Protein AF-A0A7X8H012-F1 (afdb_monomer_lite)

InterPro domains:
  IPR025275 Putative glycosyl hydrolase domain DUF4015 [PF13200] (99-204)

Sequence (204 aa):
MNTKRLLSITATILLASGCNQAQNQTSTPTYTELPTVESKLDAQTINDFSSRRKQNQANRYEGLVINKSNILTRPDDLPSSLFYDSGINISYPKEGVKGIYLPIDCVVNTEYFQESIDKLNSTALNSAVLDFKDDSGQILPIIESDNPMVNENVVGLADYKEVLKTFEQNNIYPIARIVTFKDNFLASSHPELSFQTEDGEIWT

Structure (mmCIF, N/CA/C/O backbone):
data_AF-A0A7X8H012-F1
#
_entry.id   AF-A0A7X8H012-F1
#
loop_
_atom_site.group_PDB
_atom_site.id
_atom_site.type_symbol
_atom_site.label_atom_id
_atom_site.label_alt_id
_atom_site.label_comp_id
_atom_site.label_asym_id
_atom_site.label_entity_id
_atom_site.label_seq_id
_atom_site.pdbx_PDB_ins_code
_atom_site.Cartn_x
_atom_site.Cartn_y
_atom_site.Cartn_z
_atom_site.occupancy
_atom_site.B_iso_or_equiv
_atom_site.auth_seq_id
_atom_site.auth_comp_id
_atom_site.auth_asym_id
_atom_site.auth_atom_id
_atom_site.pdbx_PDB_model_num
ATOM 1 N N . MET A 1 1 ? 57.542 33.931 31.253 1.00 37.28 1 MET A N 1
ATOM 2 C CA . MET A 1 1 ? 56.360 33.386 30.552 1.00 37.28 1 MET A CA 1
ATOM 3 C C . MET A 1 1 ? 55.182 33.339 31.512 1.00 37.28 1 MET A C 1
ATOM 5 O O . MET A 1 1 ? 55.279 32.700 32.547 1.00 37.28 1 MET A O 1
ATOM 9 N N . ASN A 1 2 ? 54.136 34.076 31.142 1.00 41.19 2 ASN A N 1
ATOM 10 C CA . ASN A 1 2 ? 52.734 34.030 31.565 1.00 41.19 2 ASN A CA 1
ATOM 11 C C . ASN A 1 2 ? 52.361 34.122 33.055 1.00 41.19 2 ASN A C 1
ATOM 13 O O . ASN A 1 2 ? 52.323 33.161 33.817 1.00 41.19 2 ASN A O 1
ATOM 17 N N . THR A 1 3 ? 51.969 35.352 33.377 1.00 40.03 3 THR A N 1
ATOM 18 C CA . THR A 1 3 ? 51.128 35.830 34.470 1.00 40.03 3 THR A CA 1
ATOM 19 C C . THR A 1 3 ? 49.862 34.989 34.678 1.00 40.03 3 THR A C 1
ATOM 21 O O . THR A 1 3 ? 49.064 34.778 33.768 1.00 40.03 3 THR A O 1
ATOM 24 N N . LYS A 1 4 ? 49.645 34.559 35.926 1.00 42.56 4 LYS A N 1
ATOM 25 C CA . LYS A 1 4 ? 48.380 33.996 36.411 1.00 42.56 4 LYS A CA 1
ATOM 26 C C . LYS A 1 4 ? 47.383 35.138 36.628 1.00 42.56 4 LYS A C 1
ATOM 28 O O . LYS A 1 4 ? 47.621 35.998 37.473 1.00 42.56 4 LYS A O 1
ATOM 33 N N . ARG A 1 5 ? 46.277 35.154 35.880 1.00 42.78 5 ARG A N 1
ATOM 34 C CA . ARG A 1 5 ? 45.120 36.013 36.170 1.00 42.78 5 ARG A CA 1
ATOM 35 C C . ARG A 1 5 ? 44.068 35.211 36.929 1.00 42.78 5 ARG A C 1
ATOM 37 O O . ARG A 1 5 ? 43.459 34.293 36.395 1.00 42.78 5 ARG A O 1
ATOM 44 N N . LEU A 1 6 ? 43.915 35.595 38.189 1.00 38.97 6 LEU A N 1
ATOM 45 C CA . LEU A 1 6 ? 42.796 35.322 39.077 1.00 38.97 6 LEU A CA 1
ATOM 46 C C . LEU A 1 6 ? 41.575 36.075 38.519 1.00 38.97 6 LEU A C 1
ATOM 48 O O . LEU A 1 6 ? 41.664 37.291 38.345 1.00 38.97 6 LEU A O 1
ATOM 52 N N . LEU A 1 7 ? 40.466 35.396 38.215 1.00 35.44 7 LEU A N 1
ATOM 53 C CA . LEU A 1 7 ? 39.213 36.074 37.875 1.00 35.44 7 LEU A CA 1
ATOM 54 C C . LEU A 1 7 ? 38.114 35.638 38.842 1.00 35.44 7 LEU A C 1
ATOM 56 O O . LEU A 1 7 ? 37.743 34.471 38.924 1.00 35.44 7 LEU A O 1
ATOM 60 N N . SER A 1 8 ? 37.690 36.630 39.618 1.00 35.28 8 SER A N 1
ATOM 61 C CA . SER A 1 8 ? 36.693 36.587 40.675 1.00 35.28 8 SER A CA 1
ATOM 62 C C . SER A 1 8 ? 35.285 36.454 40.107 1.00 35.28 8 SER A C 1
ATOM 64 O O . SER A 1 8 ? 34.928 37.104 39.128 1.00 35.28 8 SER A O 1
ATOM 66 N N . ILE A 1 9 ? 34.485 35.654 40.804 1.00 41.19 9 ILE A N 1
ATOM 67 C CA . ILE A 1 9 ? 33.034 35.528 40.691 1.00 41.19 9 ILE A CA 1
ATOM 68 C C . ILE A 1 9 ? 32.385 36.902 40.898 1.00 41.19 9 ILE A C 1
ATOM 70 O O . ILE A 1 9 ? 32.698 37.601 41.862 1.00 41.19 9 ILE A O 1
ATOM 74 N N . THR A 1 10 ? 31.450 37.279 40.030 1.00 40.16 10 THR A N 1
ATOM 75 C CA . THR A 1 10 ? 30.405 38.255 40.365 1.00 40.16 10 THR A CA 1
ATOM 76 C C . THR A 1 10 ? 29.118 37.848 39.665 1.00 40.16 10 THR A C 1
ATOM 78 O O . THR A 1 10 ? 28.989 37.923 38.447 1.00 40.16 10 THR A O 1
ATOM 81 N N . ALA A 1 11 ? 28.177 37.355 40.467 1.00 39.00 11 ALA A N 1
ATOM 82 C CA . ALA A 1 11 ? 26.797 37.158 40.076 1.00 39.00 11 ALA A CA 1
ATOM 83 C C . ALA A 1 11 ? 26.142 38.533 39.906 1.00 39.00 11 ALA A C 1
ATOM 85 O O . ALA A 1 11 ? 26.153 39.348 40.828 1.00 39.00 11 ALA A O 1
ATOM 86 N N . THR A 1 12 ? 25.563 38.794 38.739 1.00 39.59 12 THR A N 1
ATOM 87 C CA . THR A 1 12 ? 24.680 39.942 38.530 1.00 39.59 12 THR A CA 1
ATOM 88 C C . THR A 1 12 ? 23.323 39.414 38.101 1.00 39.59 12 THR A C 1
ATOM 90 O O . THR A 1 12 ? 23.117 38.996 36.966 1.00 39.59 12 THR A O 1
ATOM 93 N N . ILE A 1 13 ? 22.416 39.394 39.072 1.00 37.38 13 ILE A N 1
ATOM 94 C CA . ILE A 1 13 ? 20.981 39.224 38.883 1.00 37.38 13 ILE A CA 1
ATOM 95 C C . ILE A 1 13 ? 20.468 40.530 38.270 1.00 37.38 13 ILE A C 1
ATOM 97 O O . ILE A 1 13 ? 20.532 41.573 38.918 1.00 37.38 13 ILE A O 1
ATOM 101 N N . LEU A 1 14 ? 19.963 40.477 37.037 1.00 36.94 14 LEU A N 1
ATOM 102 C CA . LEU A 1 14 ? 19.142 41.540 36.460 1.00 36.94 14 LEU A CA 1
ATOM 103 C C . LEU A 1 14 ? 17.724 40.986 36.284 1.00 36.94 14 LEU A C 1
ATOM 105 O O . LEU A 1 14 ? 17.482 40.121 35.444 1.00 36.94 14 LEU A O 1
ATOM 109 N N . LEU A 1 15 ? 16.802 41.448 37.126 1.00 38.34 15 LEU A N 1
ATOM 110 C CA . LEU A 1 15 ? 15.382 41.129 37.030 1.00 38.34 15 LEU A CA 1
ATOM 111 C C . LEU A 1 15 ? 14.680 42.095 36.069 1.00 38.34 15 LEU A C 1
ATOM 113 O O . LEU A 1 15 ? 14.819 43.306 36.192 1.00 38.34 15 LEU A O 1
ATOM 117 N N . ALA A 1 16 ? 13.887 41.488 35.183 1.00 39.91 16 ALA A N 1
ATOM 118 C CA . ALA A 1 16 ? 12.618 41.941 34.617 1.00 39.91 16 ALA A CA 1
ATOM 119 C C . ALA A 1 16 ? 12.517 43.362 34.029 1.00 39.91 16 ALA A C 1
ATOM 121 O O . ALA A 1 16 ? 12.427 44.347 34.753 1.00 39.91 16 ALA A O 1
ATOM 122 N N . SER A 1 17 ? 12.318 43.430 32.707 1.00 46.06 17 SER A N 1
ATOM 123 C CA . SER A 1 17 ? 11.172 44.116 32.075 1.00 46.06 17 SER A CA 1
ATOM 124 C C . SER A 1 17 ? 11.242 43.937 30.561 1.00 46.06 17 SER A C 1
ATOM 126 O O . SER A 1 17 ? 12.146 44.449 29.911 1.00 46.06 17 SER A O 1
ATOM 128 N N . GLY A 1 18 ? 10.293 43.192 29.996 1.00 33.44 18 GLY A N 1
ATOM 129 C CA . GLY A 1 18 ? 10.236 42.976 28.552 1.00 33.44 18 GLY A CA 1
ATOM 130 C C . GLY A 1 18 ? 9.113 42.052 28.103 1.00 33.44 18 GLY A C 1
ATOM 131 O O . GLY A 1 18 ? 9.333 41.219 27.232 1.00 33.44 18 GLY A O 1
ATOM 132 N N . CYS A 1 19 ? 7.916 42.175 28.685 1.00 36.28 19 CYS A N 1
ATOM 133 C CA . CYS A 1 19 ? 6.706 41.670 28.038 1.00 36.28 19 CYS A CA 1
ATOM 134 C C . CYS A 1 19 ? 6.425 42.544 26.810 1.00 36.28 19 CYS A C 1
ATOM 136 O O . CYS A 1 19 ? 5.652 43.494 26.892 1.00 36.28 19 CYS A O 1
ATOM 138 N N . ASN A 1 20 ? 7.056 42.243 25.676 1.00 42.66 20 ASN A N 1
ATOM 139 C CA . ASN A 1 20 ? 6.530 42.703 24.400 1.00 42.66 20 ASN A CA 1
ATOM 140 C C . ASN A 1 20 ? 5.397 41.756 24.020 1.00 42.66 20 ASN A C 1
ATOM 142 O O . ASN A 1 20 ? 5.620 40.590 23.699 1.00 42.66 20 ASN A O 1
ATOM 146 N N . GLN A 1 21 ? 4.173 42.277 24.101 1.00 42.16 21 GLN A N 1
ATOM 147 C CA . GLN A 1 21 ? 3.017 41.724 23.415 1.00 42.16 21 GLN A CA 1
ATOM 148 C C . GLN A 1 21 ? 3.411 41.511 21.951 1.00 42.16 21 GLN A C 1
ATOM 150 O O . GLN A 1 21 ? 3.505 42.467 21.181 1.00 42.16 21 GLN A O 1
ATOM 155 N N . ALA A 1 22 ? 3.652 40.258 21.567 1.00 40.94 22 ALA A N 1
ATOM 156 C CA . ALA A 1 22 ? 3.540 39.862 20.179 1.00 40.94 22 ALA A CA 1
ATOM 157 C C . ALA A 1 22 ? 2.083 40.132 19.803 1.00 40.94 22 ALA A C 1
ATOM 159 O O . ALA A 1 22 ? 1.175 39.395 20.192 1.00 40.94 22 ALA A O 1
ATOM 160 N N . GLN A 1 23 ? 1.841 41.268 19.152 1.00 41.16 23 GLN A N 1
ATOM 161 C CA . GLN A 1 23 ? 0.558 41.525 18.536 1.00 41.16 23 GLN A CA 1
ATOM 162 C C . GLN A 1 23 ? 0.335 40.392 17.540 1.00 41.16 23 GLN A C 1
ATOM 164 O O . GLN A 1 23 ? 1.052 40.285 16.547 1.00 41.16 23 GLN A O 1
ATOM 169 N N . ASN A 1 24 ? -0.636 39.531 17.842 1.00 42.09 24 ASN A N 1
ATOM 170 C CA . ASN A 1 24 ? -1.220 38.621 16.875 1.00 42.09 24 ASN A CA 1
ATOM 171 C C . ASN A 1 24 ? -1.826 39.488 15.769 1.00 42.09 24 ASN A C 1
ATOM 173 O O . ASN A 1 24 ? -2.994 39.865 15.834 1.00 42.09 24 ASN A O 1
ATOM 177 N N . GLN A 1 25 ? -1.017 39.846 14.773 1.00 45.22 25 GLN A N 1
ATOM 178 C CA . GLN A 1 25 ? -1.525 40.284 13.489 1.00 45.22 25 GLN A CA 1
ATOM 179 C C . GLN A 1 25 ? -2.230 39.071 12.898 1.00 45.22 25 GLN A C 1
ATOM 181 O O . GLN A 1 25 ? -1.611 38.185 12.316 1.00 45.22 25 GLN A O 1
ATOM 186 N N . THR A 1 26 ? -3.539 39.001 13.115 1.00 43.56 26 THR A N 1
ATOM 187 C CA . THR A 1 26 ? -4.415 38.123 12.355 1.00 43.56 26 THR A CA 1
ATOM 188 C C . THR A 1 26 ? -4.453 38.705 10.947 1.00 43.56 26 THR A C 1
ATOM 190 O O . THR A 1 26 ? -5.317 39.510 10.613 1.00 43.56 26 THR A O 1
ATOM 193 N N . SER A 1 27 ? -3.446 38.393 10.132 1.00 52.59 27 SER A N 1
ATOM 194 C CA . SER A 1 27 ? -3.514 38.646 8.703 1.00 52.59 27 SER A CA 1
ATOM 195 C C . SER A 1 27 ? -4.591 37.719 8.156 1.00 52.59 27 SER A C 1
ATOM 197 O O . SER A 1 27 ? -4.367 36.534 7.921 1.00 52.59 27 SER A O 1
ATOM 199 N N . THR A 1 28 ? -5.808 38.240 8.000 1.00 50.66 28 THR A N 1
ATOM 200 C CA . THR A 1 28 ? -6.795 37.607 7.128 1.00 50.66 28 THR A CA 1
ATOM 201 C C . THR A 1 28 ? -6.127 37.437 5.767 1.00 50.66 28 THR A C 1
ATOM 203 O O . THR A 1 28 ? -5.694 38.444 5.201 1.00 50.66 28 THR A O 1
ATOM 206 N N . PRO A 1 29 ? -5.974 36.205 5.255 1.00 55.47 29 PRO A N 1
ATOM 207 C CA . PRO A 1 29 ? -5.392 35.997 3.941 1.00 55.47 29 PRO A CA 1
ATOM 208 C C . PRO A 1 29 ? -6.219 36.775 2.917 1.00 55.47 29 PRO A C 1
ATOM 210 O O . PRO A 1 29 ? -7.428 36.576 2.795 1.00 55.47 29 PRO A O 1
ATOM 213 N N . THR A 1 30 ? -5.574 37.706 2.218 1.00 59.19 30 THR A N 1
ATOM 214 C CA . THR A 1 30 ? -6.196 38.441 1.119 1.00 59.19 30 THR A CA 1
ATOM 215 C C . THR A 1 30 ? -6.322 37.483 -0.055 1.00 59.19 30 THR A C 1
ATOM 217 O O . THR A 1 30 ? -5.367 37.268 -0.799 1.00 59.19 30 THR A O 1
ATOM 220 N N . TYR A 1 31 ? -7.488 36.865 -0.197 1.00 67.19 31 TYR A N 1
ATOM 221 C CA . TYR A 1 31 ? -7.801 36.073 -1.377 1.00 67.19 31 TYR A CA 1
ATOM 222 C C . TYR A 1 31 ? -8.051 37.017 -2.550 1.00 67.19 31 TYR A C 1
ATOM 224 O O . TYR A 1 31 ? -8.824 37.968 -2.440 1.00 67.19 31 TYR A O 1
ATOM 232 N N . THR A 1 32 ? -7.391 36.767 -3.677 1.00 73.50 32 THR A N 1
ATOM 233 C CA . THR A 1 32 ? -7.739 37.425 -4.937 1.00 73.50 32 THR A CA 1
ATOM 234 C C . THR A 1 32 ? -9.163 37.021 -5.304 1.00 73.50 32 THR A C 1
ATOM 236 O O . THR A 1 32 ? -9.464 35.826 -5.351 1.00 73.50 32 THR A O 1
ATOM 239 N N . GLU A 1 33 ? -10.042 37.993 -5.555 1.00 78.69 33 GLU A N 1
ATOM 240 C CA . GLU A 1 33 ? -11.361 37.684 -6.102 1.00 78.69 33 GLU A CA 1
ATOM 241 C C . GLU A 1 33 ? -11.181 36.977 -7.447 1.00 78.69 33 GLU A C 1
ATOM 243 O O . GLU A 1 33 ? -10.450 37.447 -8.325 1.00 78.69 33 GLU A O 1
ATOM 248 N N . LEU A 1 34 ? -11.806 35.806 -7.583 1.00 76.50 34 LEU A N 1
ATOM 249 C CA . LEU A 1 34 ? -11.783 35.070 -8.839 1.00 76.50 34 LEU A CA 1
ATOM 250 C C . LEU A 1 34 ? -12.391 35.953 -9.936 1.00 76.50 34 LEU A C 1
ATOM 252 O O . LEU A 1 34 ? -13.412 36.604 -9.694 1.00 76.50 34 LEU A O 1
ATOM 256 N N . PRO A 1 35 ? -11.803 35.970 -11.144 1.00 78.25 35 PRO A N 1
ATOM 257 C CA . PRO A 1 35 ? -12.362 36.731 -12.247 1.00 78.25 35 PRO A CA 1
ATOM 258 C C . PRO A 1 35 ? -13.799 36.282 -12.501 1.00 78.25 35 PRO A C 1
ATOM 260 O O . PRO A 1 35 ? -14.107 35.086 -12.507 1.00 78.25 35 PRO A O 1
ATOM 263 N N . THR A 1 36 ? -14.685 37.249 -12.715 1.00 78.75 36 THR A N 1
ATOM 264 C CA . THR A 1 36 ? -16.084 36.973 -13.020 1.00 78.75 36 THR A CA 1
ATOM 265 C C . THR A 1 36 ? -16.152 36.285 -14.381 1.00 78.75 36 THR A C 1
ATOM 267 O O . THR A 1 36 ? -15.814 36.870 -15.409 1.00 78.75 36 THR A O 1
ATOM 270 N N . VAL A 1 37 ? -16.533 35.006 -14.393 1.00 78.06 37 VAL A N 1
ATOM 271 C CA . VAL A 1 37 ? -16.673 34.238 -15.634 1.00 78.06 37 VAL A CA 1
ATOM 272 C C . VAL A 1 37 ? -18.015 34.591 -16.263 1.00 78.06 37 VAL A C 1
ATOM 274 O O . VAL A 1 37 ? -19.059 34.098 -15.837 1.00 78.06 37 VAL A O 1
ATOM 277 N N . GLU A 1 38 ? -17.994 35.440 -17.286 1.00 80.62 38 GLU A N 1
ATOM 278 C CA . GLU A 1 38 ? -19.179 35.700 -18.101 1.00 80.62 38 GLU A CA 1
ATOM 279 C C . GLU A 1 38 ? -19.392 34.584 -19.133 1.00 80.62 38 GLU A C 1
ATOM 281 O O . GLU A 1 38 ? -18.458 34.082 -19.769 1.00 80.62 38 GLU A O 1
ATOM 286 N N . SER A 1 39 ? -20.652 34.181 -19.309 1.00 77.06 39 SER A N 1
ATOM 287 C CA . SER A 1 39 ? -21.035 33.219 -20.341 1.00 77.06 39 SER A CA 1
ATOM 288 C C . SER A 1 39 ? -20.785 33.808 -21.729 1.00 77.06 39 SER A C 1
ATOM 290 O O . SER A 1 39 ? -21.314 34.860 -22.069 1.00 77.06 39 SER A O 1
ATOM 292 N N . LYS A 1 40 ? -20.062 33.072 -22.580 1.00 84.25 40 LYS A N 1
ATOM 293 C CA . LYS A 1 40 ? -19.927 33.393 -24.014 1.00 84.25 40 LYS A CA 1
ATOM 294 C C . LYS A 1 40 ? -21.208 33.125 -24.821 1.00 84.25 40 LYS A C 1
ATOM 296 O O . LYS A 1 40 ? -21.241 33.408 -26.014 1.00 84.25 40 LYS A O 1
ATOM 301 N N . LEU A 1 41 ? -22.220 32.521 -24.199 1.00 83.62 41 LEU A N 1
ATOM 302 C CA . LEU A 1 41 ? -23.506 32.181 -24.807 1.00 83.62 41 LEU A CA 1
ATOM 303 C C . LEU A 1 41 ? -24.561 33.208 -24.400 1.00 83.62 41 LEU A C 1
ATOM 305 O O . LEU A 1 41 ? -24.644 33.572 -23.224 1.00 83.62 41 LEU A O 1
ATOM 309 N N . ASP A 1 42 ? -25.386 33.624 -25.358 1.00 90.06 42 ASP A N 1
ATOM 310 C CA . ASP A 1 42 ? -26.497 34.538 -25.119 1.00 90.06 42 ASP A CA 1
ATOM 311 C C . ASP A 1 42 ? -27.630 33.882 -24.299 1.00 90.06 42 ASP A C 1
ATOM 313 O O . ASP A 1 42 ? -27.768 32.655 -24.215 1.00 90.06 42 ASP A O 1
ATOM 317 N N . ALA A 1 43 ? -28.469 34.722 -23.688 1.00 88.19 43 ALA A N 1
ATOM 318 C CA . ALA A 1 43 ? -29.557 34.278 -22.819 1.00 88.19 43 ALA A CA 1
ATOM 319 C C . ALA A 1 43 ? -30.595 33.401 -23.545 1.00 88.19 43 ALA A C 1
ATOM 321 O O . ALA A 1 43 ? -31.204 32.524 -22.928 1.00 88.19 43 ALA A O 1
ATOM 322 N N . GLN A 1 44 ? -30.797 33.607 -24.847 1.00 87.44 44 GLN A N 1
ATOM 323 C CA . GLN A 1 44 ? -31.753 32.836 -25.634 1.00 87.44 44 GLN A CA 1
ATOM 324 C C . GLN A 1 44 ? -31.239 31.413 -25.860 1.00 87.44 44 GLN A C 1
ATOM 326 O O . GLN A 1 44 ? -31.980 30.461 -25.626 1.00 87.44 44 GLN A O 1
ATOM 331 N N . THR A 1 45 ? -29.961 31.260 -26.199 1.00 85.50 45 THR A N 1
ATOM 332 C CA . THR A 1 45 ? -29.276 29.973 -26.346 1.00 85.50 45 THR A CA 1
ATOM 333 C C . THR A 1 45 ? -29.297 29.175 -25.039 1.00 85.50 45 THR A C 1
ATOM 335 O O . THR A 1 45 ? -29.557 27.968 -25.043 1.00 85.50 45 THR A O 1
ATOM 338 N N . ILE A 1 46 ? -29.091 29.840 -23.898 1.00 84.81 46 ILE A N 1
ATOM 339 C CA . ILE A 1 46 ? -29.158 29.206 -22.571 1.00 84.81 46 ILE A CA 1
ATOM 340 C C . ILE A 1 46 ? -30.581 28.729 -22.258 1.00 84.81 46 ILE A C 1
ATOM 342 O O . ILE A 1 46 ? -30.773 27.601 -21.788 1.00 84.81 46 ILE A O 1
ATOM 346 N N . ASN A 1 47 ? -31.586 29.562 -22.530 1.00 88.19 47 ASN A N 1
ATOM 347 C CA . ASN A 1 47 ? -32.990 29.235 -22.282 1.00 88.19 47 ASN A CA 1
ATOM 348 C C . ASN A 1 47 ? -33.492 28.109 -23.192 1.00 88.19 47 ASN A C 1
ATOM 350 O O . ASN A 1 47 ? -34.183 27.200 -22.728 1.00 88.19 47 ASN A O 1
ATOM 354 N N . ASP A 1 48 ? -33.108 28.132 -24.463 1.00 87.00 48 ASP A N 1
ATOM 355 C CA . ASP A 1 48 ? -33.405 27.095 -25.447 1.00 87.00 48 ASP A CA 1
ATOM 356 C C . ASP A 1 48 ? -32.769 25.752 -25.050 1.00 87.00 48 ASP A C 1
ATOM 358 O O . ASP A 1 48 ? -33.459 24.738 -24.924 1.00 87.00 48 ASP A O 1
ATOM 362 N N . PHE A 1 49 ? -31.477 25.742 -24.700 1.00 83.88 49 PHE A N 1
ATOM 363 C CA . PHE A 1 49 ? -30.817 24.542 -24.180 1.00 83.88 49 PHE A CA 1
ATOM 364 C C . PHE A 1 49 ? -31.480 24.010 -22.902 1.00 83.88 49 PHE A C 1
ATOM 366 O O . PHE A 1 49 ? -31.721 22.807 -22.783 1.00 83.88 49 PHE A O 1
ATOM 373 N N . SER A 1 50 ? -31.821 24.894 -21.963 1.00 85.75 50 SER A N 1
ATOM 374 C CA . SER A 1 50 ? -32.495 24.522 -20.714 1.00 85.75 50 SER A CA 1
ATOM 375 C C . SER A 1 50 ? -33.886 23.934 -20.966 1.00 85.75 50 SER A C 1
ATOM 377 O O . SER A 1 50 ? -34.279 22.967 -20.309 1.00 85.75 50 SER A O 1
ATOM 379 N N . SER A 1 51 ? -34.614 24.467 -21.949 1.00 86.50 51 SER A N 1
ATOM 380 C CA . SER A 1 51 ? -35.930 23.970 -22.360 1.00 86.50 51 SER A CA 1
ATOM 381 C C . SER A 1 51 ? -35.823 22.588 -23.009 1.00 86.50 51 SER A C 1
ATOM 383 O O . SER A 1 51 ? -36.507 21.658 -22.576 1.00 86.50 51 SER A O 1
ATOM 385 N N . ARG A 1 52 ? -34.879 22.400 -23.945 1.00 84.88 52 ARG A N 1
ATOM 386 C CA . ARG A 1 52 ? -34.578 21.088 -24.544 1.00 84.88 52 ARG A CA 1
ATOM 387 C C . ARG A 1 52 ? -34.145 20.053 -23.508 1.00 84.88 52 ARG A C 1
ATOM 389 O O . ARG A 1 52 ? -34.573 18.905 -23.579 1.00 84.88 52 ARG A O 1
ATOM 396 N N . ARG A 1 53 ? -33.336 20.438 -22.510 1.00 82.31 53 ARG A N 1
ATOM 397 C CA . ARG A 1 53 ? -32.953 19.551 -21.392 1.00 82.31 53 ARG A CA 1
ATOM 398 C C . ARG A 1 53 ? -34.158 19.069 -20.597 1.00 82.31 53 ARG A C 1
ATOM 400 O O . ARG A 1 53 ? -34.241 17.876 -20.324 1.00 82.31 53 ARG A O 1
ATOM 407 N N . LYS A 1 54 ? -35.090 19.962 -20.246 1.00 85.50 54 LYS A N 1
ATOM 408 C CA . LYS A 1 54 ? -36.321 19.592 -19.520 1.00 85.50 54 LYS A CA 1
ATOM 409 C C . LYS A 1 54 ? -37.191 18.617 -20.313 1.00 85.50 54 LYS A C 1
ATOM 411 O O . LYS A 1 54 ? -37.839 17.764 -19.722 1.00 85.50 54 LYS A O 1
ATOM 416 N N . GLN A 1 55 ? -37.163 18.719 -21.638 1.00 84.00 55 GLN A N 1
ATOM 417 C CA . GLN A 1 55 ? -37.873 17.824 -22.554 1.00 84.00 55 GLN A CA 1
ATOM 418 C C . GLN A 1 55 ? -37.052 16.582 -22.944 1.00 84.00 55 GLN A C 1
ATOM 420 O O . GLN A 1 55 ? -37.488 15.799 -23.781 1.00 84.00 55 GLN A O 1
ATOM 425 N N . ASN A 1 56 ? -35.874 16.377 -22.338 1.00 73.19 56 ASN A N 1
ATOM 426 C CA . ASN A 1 56 ? -34.969 15.258 -22.612 1.00 73.19 56 ASN A CA 1
ATOM 427 C C . ASN A 1 56 ? -34.507 15.174 -24.092 1.00 73.19 56 ASN A C 1
ATOM 429 O O . ASN A 1 56 ? -34.184 14.101 -24.591 1.00 73.19 56 ASN A O 1
ATOM 433 N N . GLN A 1 57 ? -34.450 16.324 -24.776 1.00 74.75 57 GLN A N 1
ATOM 434 C CA . GLN A 1 57 ? -34.052 16.517 -26.181 1.00 74.75 57 GLN A CA 1
ATOM 435 C C . GLN A 1 57 ? -32.752 17.335 -26.309 1.00 74.75 57 GLN A C 1
ATOM 437 O O . GLN A 1 57 ? -32.532 18.058 -27.276 1.00 74.75 57 GLN A O 1
ATOM 442 N N . ALA A 1 58 ? -31.873 17.276 -25.307 1.00 73.00 58 ALA A N 1
ATOM 443 C CA . ALA A 1 58 ? -30.627 18.050 -25.308 1.00 73.00 58 ALA A CA 1
ATOM 444 C C . ALA A 1 58 ? -29.494 17.423 -26.140 1.00 73.00 58 ALA A C 1
ATOM 446 O O . ALA A 1 58 ? -28.405 17.997 -26.209 1.00 73.00 58 ALA A O 1
ATOM 447 N N . ASN A 1 59 ? -29.725 16.258 -26.752 1.00 72.56 59 ASN A N 1
ATOM 448 C CA . ASN A 1 59 ? -28.724 15.588 -27.573 1.00 72.56 59 ASN A CA 1
ATOM 449 C C . ASN A 1 59 ? -28.510 16.381 -28.864 1.00 72.56 59 ASN A C 1
ATOM 451 O O . ASN A 1 59 ? -29.433 16.594 -29.641 1.00 72.56 59 ASN A O 1
ATOM 455 N N . ARG A 1 60 ? -27.270 16.825 -29.081 1.00 69.44 60 ARG A N 1
ATOM 456 C CA . ARG A 1 60 ? -26.882 17.635 -30.245 1.00 69.44 60 ARG A CA 1
ATOM 457 C C . ARG A 1 60 ? -26.865 16.842 -31.558 1.00 69.44 60 ARG A C 1
ATOM 459 O O . ARG A 1 60 ? -26.976 17.442 -32.619 1.00 69.44 60 ARG A O 1
ATOM 466 N N . TYR A 1 61 ? -26.697 15.525 -31.484 1.00 68.25 61 TYR A N 1
ATOM 467 C CA . TYR A 1 61 ? -26.622 14.639 -32.643 1.00 68.25 61 TYR A CA 1
ATOM 468 C C . TYR A 1 61 ? -27.844 13.719 -32.658 1.00 68.25 61 TYR A C 1
ATOM 470 O O . TYR A 1 61 ? -28.126 13.049 -31.658 1.00 68.25 61 TYR A O 1
ATOM 478 N N . GLU A 1 62 ? -28.561 13.685 -33.782 1.00 71.56 62 GLU A N 1
ATOM 479 C CA . GLU A 1 62 ? -29.669 12.751 -33.993 1.00 71.56 62 GLU A CA 1
ATOM 480 C C . GLU A 1 62 ? -29.165 11.303 -33.913 1.00 71.56 62 GLU A C 1
ATOM 482 O O . GLU A 1 62 ? -28.126 10.957 -34.471 1.00 71.56 62 GLU A O 1
ATOM 487 N N . GLY A 1 63 ? -29.887 10.456 -33.177 1.00 69.81 63 GLY A N 1
ATOM 488 C CA . GLY A 1 63 ? -29.568 9.031 -33.032 1.00 69.81 63 GLY A CA 1
ATOM 489 C C . GLY A 1 63 ? -28.593 8.669 -31.905 1.00 69.81 63 GLY A C 1
ATOM 490 O O . GLY A 1 63 ? -28.464 7.487 -31.594 1.00 69.81 63 GLY A O 1
ATOM 491 N N . LEU A 1 64 ? -27.954 9.635 -31.229 1.00 69.12 64 LEU A N 1
ATOM 492 C CA . LEU A 1 6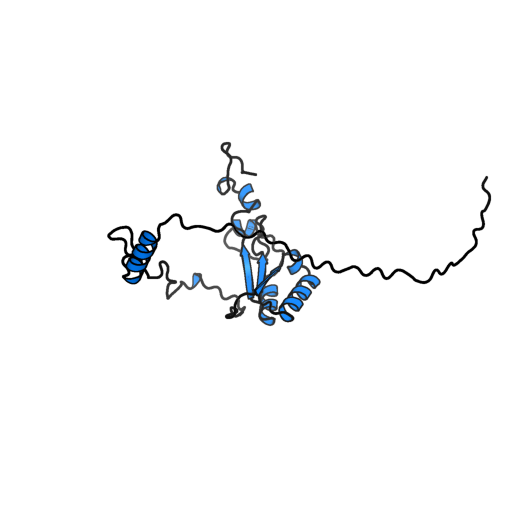4 ? -27.168 9.331 -30.027 1.00 69.12 64 LEU A CA 1
ATOM 493 C C . LEU A 1 64 ? -28.093 9.093 -28.827 1.00 69.12 64 LEU A C 1
ATOM 495 O O . LEU A 1 64 ? -28.700 10.020 -28.287 1.00 69.12 64 LEU A O 1
ATOM 499 N N . VAL A 1 65 ? -28.165 7.840 -28.384 1.00 72.25 65 VAL A N 1
ATOM 500 C CA . VAL A 1 65 ? -28.832 7.437 -27.143 1.00 72.25 65 VAL A CA 1
ATOM 501 C C . VAL A 1 65 ? -27.767 7.290 -26.062 1.00 72.25 65 VAL A C 1
ATOM 503 O O . VAL A 1 65 ? -26.891 6.434 -26.161 1.00 72.25 65 VAL A O 1
ATOM 506 N N . ILE A 1 66 ? -27.825 8.127 -25.021 1.00 72.75 66 ILE A N 1
ATOM 507 C CA . ILE A 1 66 ? -26.945 7.964 -23.859 1.00 72.75 66 ILE A CA 1
ATOM 508 C C . ILE A 1 66 ? -27.366 6.686 -23.144 1.00 72.75 66 ILE A C 1
ATOM 510 O O . ILE A 1 66 ? -28.482 6.606 -22.621 1.00 72.75 66 ILE A O 1
ATOM 514 N N . ASN A 1 67 ? -26.475 5.697 -23.124 1.00 75.06 67 ASN A N 1
ATOM 515 C CA . ASN A 1 67 ? -26.677 4.506 -22.322 1.00 75.06 67 ASN A CA 1
ATOM 516 C C . ASN A 1 67 ? -26.685 4.919 -20.841 1.00 75.06 67 ASN A C 1
ATOM 518 O O . ASN A 1 67 ? -25.669 5.354 -20.305 1.00 75.06 67 ASN A O 1
ATOM 522 N N . LYS A 1 68 ? -27.863 4.853 -20.213 1.00 80.00 68 LYS A N 1
ATOM 523 C CA 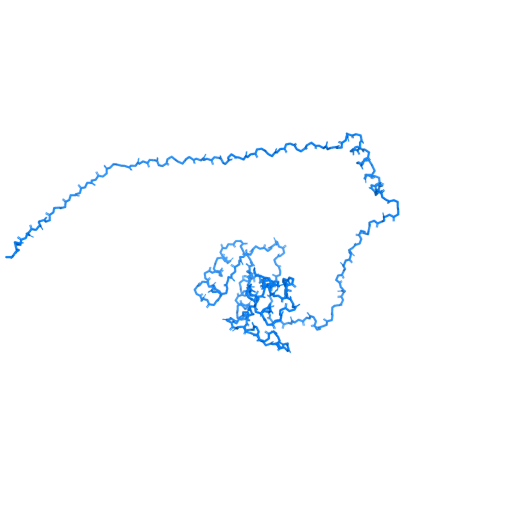. LYS A 1 68 ? -28.051 5.160 -18.786 1.00 80.00 68 LYS A CA 1
ATOM 524 C C . LYS A 1 68 ? -27.731 3.963 -17.890 1.00 80.00 68 LYS A C 1
ATOM 526 O O . LYS A 1 68 ? -27.749 4.104 -16.672 1.00 80.00 68 LYS A O 1
ATOM 531 N N . SER A 1 69 ? -27.496 2.795 -18.481 1.00 81.62 69 SER A N 1
ATOM 532 C CA . SER A 1 69 ? -27.051 1.604 -17.774 1.00 81.62 69 SER A CA 1
ATOM 533 C C . SER A 1 69 ? -25.596 1.757 -17.351 1.00 81.62 69 SER A C 1
ATOM 535 O O . SER A 1 69 ? -24.817 2.478 -17.978 1.00 81.62 69 SER A O 1
ATOM 537 N N . ASN A 1 70 ? -25.213 1.019 -16.314 1.00 81.25 70 ASN A N 1
ATOM 538 C CA . ASN A 1 70 ? -23.810 0.879 -15.958 1.00 81.25 70 ASN A CA 1
ATOM 539 C C . ASN A 1 70 ? -23.052 0.297 -17.159 1.00 81.25 70 ASN A C 1
ATOM 541 O O . ASN A 1 70 ? -23.425 -0.753 -17.679 1.00 81.25 70 ASN A O 1
ATOM 545 N N . ILE A 1 71 ? -21.998 0.988 -17.600 1.00 82.81 71 ILE A N 1
ATOM 546 C CA . ILE A 1 71 ? -21.139 0.531 -18.706 1.00 82.81 71 ILE A CA 1
ATOM 547 C C . ILE A 1 71 ? -20.397 -0.750 -18.302 1.00 82.81 71 ILE A C 1
ATOM 549 O O . ILE A 1 71 ? -20.125 -1.604 -19.139 1.00 82.81 71 ILE A O 1
ATOM 553 N N . LEU A 1 72 ? -20.107 -0.891 -17.007 1.00 82.19 72 LEU A N 1
ATOM 554 C CA . LEU A 1 72 ? -19.478 -2.058 -16.412 1.00 82.19 72 LEU A CA 1
ATOM 555 C C . LEU A 1 72 ? -20.325 -2.511 -15.223 1.00 82.19 72 LEU A C 1
ATOM 557 O O . LEU A 1 72 ? -20.618 -1.722 -14.322 1.00 82.19 72 LEU A O 1
ATOM 561 N N . THR A 1 73 ? -20.711 -3.780 -15.213 1.00 79.06 73 THR A N 1
ATOM 562 C CA . THR A 1 73 ? -21.341 -4.440 -14.066 1.00 79.06 73 THR A CA 1
ATOM 563 C C . THR A 1 73 ? -20.411 -5.530 -13.572 1.00 79.06 73 THR A C 1
ATOM 565 O O . THR A 1 73 ? -19.899 -6.317 -14.369 1.00 79.06 73 THR A O 1
ATOM 568 N N . ARG A 1 74 ? -20.184 -5.583 -12.257 1.00 80.88 74 ARG A N 1
ATOM 569 C CA . ARG A 1 74 ? -19.482 -6.711 -11.647 1.00 80.88 74 ARG A CA 1
ATOM 570 C C . ARG A 1 74 ? -20.294 -7.988 -11.932 1.00 80.88 74 ARG A C 1
ATOM 572 O O . ARG A 1 74 ? -21.501 -7.952 -11.708 1.00 80.88 74 ARG A O 1
ATOM 579 N N . PRO A 1 75 ? -19.667 -9.073 -12.413 1.00 82.31 75 PRO A N 1
ATOM 580 C CA . PRO A 1 75 ? -20.333 -10.364 -12.558 1.00 82.31 75 PRO A CA 1
ATOM 581 C C . PRO A 1 75 ? -20.926 -10.833 -11.226 1.00 82.31 75 PRO A C 1
ATOM 583 O O . PRO A 1 75 ? -20.285 -10.654 -10.186 1.00 82.31 75 PRO A O 1
ATOM 586 N N . ASP A 1 76 ? -22.115 -11.438 -11.268 1.00 85.00 76 ASP A N 1
ATOM 587 C CA . ASP A 1 76 ? -22.767 -12.005 -10.078 1.00 85.00 76 ASP A CA 1
ATOM 588 C C . ASP A 1 76 ? -21.869 -13.066 -9.427 1.00 85.00 76 ASP A C 1
ATOM 590 O O . ASP A 1 76 ? -21.626 -13.031 -8.220 1.00 85.00 76 ASP A O 1
ATOM 594 N N . ASP A 1 77 ? -21.271 -13.916 -10.265 1.00 86.31 77 ASP A N 1
ATOM 595 C CA . ASP A 1 77 ? -20.309 -14.933 -9.868 1.00 86.31 77 ASP A CA 1
ATOM 596 C C . ASP A 1 77 ? -18.912 -14.562 -10.369 1.00 86.31 77 ASP A C 1
ATOM 598 O O . ASP A 1 77 ? -18.642 -14.501 -11.572 1.00 86.31 77 ASP A O 1
ATOM 602 N N . LEU A 1 78 ? -17.995 -14.327 -9.433 1.00 84.12 78 LEU A N 1
ATOM 603 C CA . LEU A 1 78 ? -16.570 -14.259 -9.740 1.00 84.12 78 LEU A CA 1
ATOM 604 C C . LEU A 1 78 ? -15.956 -15.658 -9.576 1.00 84.12 78 LEU A C 1
ATOM 606 O O . LEU A 1 78 ? -16.354 -16.393 -8.669 1.00 84.12 78 LEU A O 1
ATOM 610 N N . PRO A 1 79 ? -14.984 -16.050 -10.417 1.00 85.88 79 PRO A N 1
ATOM 611 C CA . PRO A 1 79 ? -14.297 -17.323 -10.251 1.00 85.88 79 PRO A CA 1
ATOM 612 C C . PRO A 1 79 ? -13.621 -17.406 -8.879 1.00 85.88 79 PRO A C 1
ATOM 614 O O . PRO A 1 79 ? -13.020 -16.437 -8.414 1.00 85.88 79 PRO A O 1
ATOM 617 N N . SER A 1 80 ? -13.693 -18.583 -8.248 1.00 82.56 80 SER A N 1
ATOM 618 C CA . SER A 1 80 ? -13.122 -18.845 -6.918 1.00 82.56 80 SER A CA 1
ATOM 619 C C . SER A 1 80 ? -11.631 -18.508 -6.831 1.00 82.56 80 SER A C 1
ATOM 621 O O . SER A 1 80 ? -11.165 -18.087 -5.782 1.00 82.56 80 SER A O 1
ATOM 623 N N . SER A 1 81 ? -10.902 -18.610 -7.946 1.00 82.31 81 SER A N 1
ATOM 624 C CA . SER A 1 81 ? -9.488 -18.241 -8.062 1.00 82.31 81 SER A CA 1
ATOM 625 C C . SER A 1 81 ? -9.196 -16.754 -7.828 1.00 82.31 81 SER A C 1
ATOM 627 O O . SER A 1 81 ? -8.044 -16.398 -7.619 1.00 82.31 81 SER A O 1
ATOM 629 N N . LEU A 1 82 ? -10.204 -15.878 -7.896 1.00 79.88 82 LEU A N 1
ATOM 630 C CA . LEU A 1 82 ? -10.059 -14.453 -7.572 1.00 79.88 82 LEU A CA 1
ATOM 631 C C . LEU A 1 82 ? -10.261 -14.162 -6.084 1.00 79.88 82 LEU A C 1
ATOM 633 O O . LEU A 1 82 ? -10.067 -13.027 -5.653 1.00 79.88 82 LEU A O 1
ATOM 637 N N . PHE A 1 83 ? -10.675 -15.161 -5.307 1.00 80.19 83 PHE A N 1
ATOM 638 C CA . PHE A 1 83 ? -10.856 -15.025 -3.875 1.00 80.19 83 PHE A CA 1
ATOM 639 C C . PHE A 1 83 ? -9.673 -15.655 -3.151 1.00 80.19 83 PHE A C 1
ATOM 641 O O . PHE A 1 83 ? -9.339 -16.820 -3.354 1.00 80.19 83 PHE A O 1
ATOM 648 N N . TYR A 1 84 ? -9.063 -14.866 -2.276 1.00 82.75 84 TYR A N 1
ATOM 649 C CA . TYR A 1 84 ? -8.049 -15.315 -1.340 1.00 82.75 84 TYR A CA 1
ATOM 650 C C . TYR A 1 84 ? -8.552 -15.014 0.068 1.00 82.75 84 TYR A C 1
ATOM 652 O O . TYR A 1 84 ? -8.799 -13.854 0.401 1.00 82.75 84 TYR A O 1
ATOM 660 N N . ASP A 1 85 ? -8.739 -16.059 0.872 1.00 86.19 85 ASP A N 1
ATOM 661 C CA . ASP A 1 85 ? -9.061 -15.911 2.288 1.00 86.19 85 ASP A CA 1
ATOM 662 C C . ASP A 1 85 ? -7.757 -15.795 3.079 1.00 86.19 85 ASP A C 1
ATOM 664 O O . ASP A 1 85 ? -7.004 -16.759 3.227 1.00 86.19 85 ASP A O 1
ATOM 668 N N . SER A 1 86 ? -7.470 -14.586 3.555 1.00 86.56 86 SER A N 1
ATOM 669 C CA . SER A 1 86 ? -6.295 -14.311 4.379 1.00 86.56 86 SER A CA 1
ATOM 670 C C . SER A 1 86 ? -6.467 -14.755 5.834 1.00 86.56 86 SER A C 1
ATOM 672 O O . SER A 1 86 ? -5.489 -14.732 6.580 1.00 86.56 86 SER A O 1
ATOM 674 N N . GLY A 1 87 ? -7.687 -15.109 6.258 1.00 92.06 87 GLY A N 1
ATOM 675 C CA . GLY A 1 87 ? -8.046 -15.283 7.663 1.00 92.06 87 GLY A CA 1
ATOM 676 C C . GLY A 1 87 ? -8.098 -13.974 8.461 1.00 92.06 87 GLY A C 1
ATOM 677 O O . GLY A 1 87 ? -8.268 -14.031 9.675 1.00 92.06 87 GLY A O 1
ATOM 678 N N . ILE A 1 88 ? -7.948 -12.818 7.801 1.00 92.94 88 ILE A N 1
ATOM 679 C CA . ILE A 1 88 ? -8.028 -11.480 8.398 1.00 92.94 88 ILE A CA 1
ATOM 680 C C . ILE A 1 88 ? -9.361 -10.843 8.007 1.00 92.94 88 ILE A C 1
ATOM 682 O O . ILE A 1 88 ? -9.659 -10.689 6.821 1.00 92.94 88 ILE A O 1
ATOM 686 N N . ASN A 1 89 ? -10.146 -10.423 8.995 1.00 94.88 89 ASN A N 1
ATOM 687 C CA . ASN A 1 89 ? -11.466 -9.842 8.802 1.00 94.88 89 ASN A CA 1
ATOM 688 C C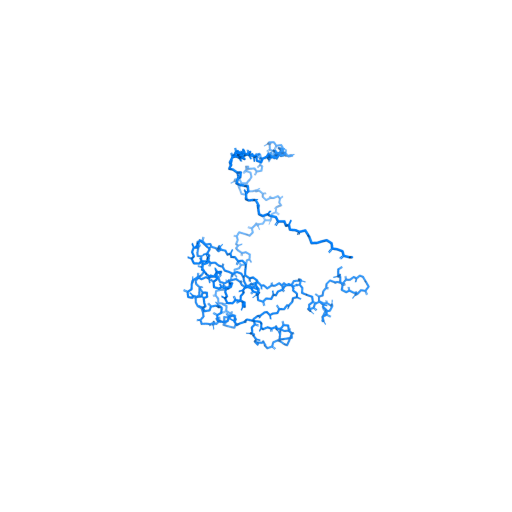 . ASN A 1 89 ? -11.528 -8.389 9.284 1.00 94.88 89 ASN A C 1
ATOM 690 O O . ASN A 1 89 ? -11.787 -8.096 10.450 1.00 94.88 89 ASN A O 1
ATOM 694 N N . ILE A 1 90 ? -11.362 -7.460 8.343 1.00 95.38 90 ILE A N 1
ATOM 695 C CA . ILE A 1 90 ? -11.464 -6.022 8.596 1.00 95.38 90 ILE A CA 1
ATOM 696 C C . ILE A 1 90 ? -12.623 -5.468 7.776 1.00 95.38 90 ILE A C 1
ATOM 698 O O . ILE A 1 90 ? -12.628 -5.524 6.546 1.00 95.38 90 ILE A O 1
ATOM 702 N N . SER A 1 91 ? -13.626 -4.921 8.460 1.00 93.69 91 SER A N 1
ATOM 703 C CA . SER A 1 91 ? -14.797 -4.350 7.796 1.00 93.69 91 SER A CA 1
ATOM 704 C C . SER A 1 91 ? -14.459 -3.036 7.094 1.00 93.69 91 SER A C 1
ATOM 706 O O . SER A 1 91 ? -13.796 -2.167 7.656 1.00 93.69 91 SER A O 1
ATOM 708 N N . TYR A 1 92 ? -14.988 -2.850 5.883 1.00 94.94 92 TYR A N 1
ATOM 709 C CA . TYR A 1 92 ? -14.898 -1.568 5.186 1.00 94.94 92 TYR A CA 1
ATOM 710 C C . TYR A 1 92 ? -15.628 -0.462 5.980 1.00 94.94 92 TYR A C 1
ATOM 712 O O . TYR A 1 92 ? -16.795 -0.652 6.354 1.00 94.94 92 TYR A O 1
ATOM 720 N N . PRO A 1 93 ? -15.003 0.709 6.213 1.00 95.50 93 PRO A N 1
ATOM 721 C CA . PRO A 1 93 ? -15.624 1.794 6.965 1.00 95.50 93 PRO A CA 1
ATOM 722 C C . PRO A 1 93 ? -16.726 2.473 6.135 1.00 95.50 93 PRO A C 1
ATOM 724 O O . PRO A 1 93 ? -16.463 3.317 5.280 1.00 95.50 93 PRO A O 1
ATOM 727 N N . LYS A 1 94 ? -17.991 2.121 6.408 1.00 94.62 94 LYS A N 1
ATOM 728 C CA . LYS A 1 94 ? -19.170 2.607 5.658 1.00 94.62 94 LYS A CA 1
ATOM 729 C C . LYS A 1 94 ? -19.331 4.129 5.670 1.00 94.62 94 LYS A C 1
ATOM 731 O O . LYS A 1 94 ? -19.765 4.698 4.676 1.00 94.62 94 LYS A O 1
ATOM 736 N N . GLU A 1 95 ? -18.926 4.769 6.763 1.00 93.81 95 GLU A N 1
ATOM 737 C CA . GLU A 1 95 ? -18.969 6.228 6.940 1.00 93.81 95 GLU A CA 1
ATOM 738 C C . GLU A 1 95 ? -17.798 6.958 6.254 1.00 93.81 95 GLU A C 1
ATOM 740 O O . GLU A 1 95 ? -17.641 8.171 6.396 1.00 93.81 95 GLU A O 1
ATOM 745 N N . GLY A 1 96 ? -16.950 6.227 5.525 1.00 95.81 96 GLY A N 1
ATOM 746 C CA . GLY A 1 96 ? -15.829 6.764 4.765 1.00 95.81 96 GLY A CA 1
ATOM 747 C C . GLY A 1 96 ? -14.457 6.435 5.354 1.00 95.81 96 GLY A C 1
ATOM 748 O O . GLY A 1 96 ? -14.273 6.251 6.562 1.00 95.81 96 GLY A O 1
ATOM 749 N N . VAL A 1 97 ? -13.475 6.391 4.455 1.00 97.75 97 VAL A N 1
ATOM 750 C CA . VAL A 1 97 ? -12.060 6.135 4.744 1.00 97.75 97 VAL A CA 1
ATOM 751 C C . VAL A 1 97 ? -11.374 7.438 5.157 1.00 97.75 97 VAL A C 1
ATOM 753 O O . VAL A 1 97 ? -11.378 8.419 4.416 1.00 97.75 97 VAL A O 1
ATOM 756 N N . LYS A 1 98 ? -10.766 7.438 6.344 1.00 97.56 98 LYS A N 1
ATOM 757 C CA . LYS A 1 98 ? -9.992 8.542 6.927 1.00 97.56 98 LYS A CA 1
ATOM 758 C C . LYS A 1 98 ? -8.614 8.010 7.297 1.00 97.56 98 LYS A C 1
ATOM 760 O O . LYS A 1 98 ? -8.410 7.524 8.408 1.00 97.56 98 LYS A O 1
ATOM 765 N N . GLY A 1 99 ? -7.712 8.018 6.320 1.00 96.50 99 GLY A N 1
ATOM 766 C CA . GLY A 1 99 ? -6.438 7.313 6.410 1.00 96.50 99 GLY A CA 1
ATOM 767 C C . GLY A 1 99 ? -5.206 8.191 6.575 1.00 96.50 99 GLY A C 1
ATOM 768 O O . GLY A 1 99 ? -5.217 9.369 6.221 1.00 96.50 99 GLY A O 1
ATOM 769 N N . ILE A 1 100 ? -4.134 7.571 7.064 1.00 97.69 100 ILE A N 1
ATOM 770 C CA . ILE A 1 100 ? -2.767 8.108 7.053 1.00 97.69 100 ILE A CA 1
ATOM 771 C C . ILE A 1 100 ? -1.853 7.204 6.227 1.00 97.69 100 ILE A C 1
ATOM 773 O O . ILE A 1 100 ? -2.104 6.008 6.104 1.00 97.69 100 ILE A O 1
ATOM 777 N N . TYR A 1 101 ? -0.798 7.772 5.652 1.00 98.12 101 TYR A N 1
ATOM 778 C CA . TYR A 1 101 ? 0.247 7.005 4.977 1.00 98.12 101 TYR A CA 1
ATOM 779 C C . TYR A 1 101 ? 1.342 6.625 5.972 1.00 98.12 101 TYR A C 1
ATOM 781 O O . TYR A 1 101 ? 1.851 7.499 6.676 1.00 98.12 101 TYR A O 1
ATOM 789 N N . LEU A 1 102 ? 1.692 5.339 6.020 1.00 97.75 102 LEU A N 1
ATOM 790 C CA . LEU A 1 102 ? 2.770 4.819 6.853 1.00 97.75 102 LEU A CA 1
ATOM 791 C C . LEU A 1 102 ? 3.903 4.319 5.942 1.00 97.75 102 LEU A C 1
ATOM 793 O O . LEU A 1 102 ? 3.753 3.267 5.315 1.00 97.75 102 LEU A O 1
ATOM 797 N N . PRO A 1 103 ? 5.027 5.054 5.844 1.00 94.31 103 PRO A N 1
ATOM 798 C CA . PRO A 1 103 ? 6.193 4.576 5.110 1.00 94.31 103 PRO A CA 1
ATOM 799 C C . PRO A 1 103 ? 6.779 3.333 5.787 1.00 94.31 103 PRO A C 1
ATOM 801 O O . PRO A 1 103 ? 6.599 3.129 6.990 1.00 94.31 103 PRO A O 1
ATOM 804 N N . ILE A 1 104 ? 7.524 2.525 5.033 1.00 95.81 104 ILE A N 1
ATOM 805 C CA . ILE A 1 104 ? 8.053 1.246 5.526 1.00 95.81 104 ILE A CA 1
ATOM 806 C C . ILE A 1 104 ? 8.910 1.383 6.786 1.00 95.81 104 ILE A C 1
ATOM 808 O O . ILE A 1 104 ? 8.744 0.587 7.705 1.00 95.81 104 ILE A O 1
ATOM 812 N N . ASP A 1 105 ? 9.718 2.441 6.892 1.00 95.81 105 ASP A N 1
ATOM 813 C CA . ASP A 1 105 ? 10.539 2.733 8.076 1.00 95.81 105 ASP A CA 1
ATOM 814 C C . ASP A 1 105 ? 9.700 2.906 9.352 1.00 95.81 105 ASP A C 1
ATOM 816 O O . ASP A 1 105 ? 10.144 2.567 10.447 1.00 95.81 105 ASP A O 1
ATOM 820 N N . CYS A 1 106 ? 8.468 3.408 9.216 1.00 96.75 106 CYS A N 1
ATOM 821 C CA . CYS A 1 106 ? 7.520 3.510 10.322 1.00 96.75 106 CYS A CA 1
ATOM 822 C C . CYS A 1 106 ? 6.943 2.138 10.688 1.00 96.75 106 CYS A C 1
ATOM 824 O O . CYS A 1 106 ? 6.795 1.836 11.865 1.00 96.75 106 CYS A O 1
ATOM 826 N N . VAL A 1 107 ? 6.658 1.292 9.695 1.00 96.88 107 VAL A N 1
ATOM 827 C CA . VAL A 1 107 ? 6.083 -0.048 9.902 1.00 96.88 107 VAL A CA 1
ATOM 828 C C . VAL A 1 107 ? 7.080 -0.997 10.574 1.00 96.88 107 VAL A C 1
ATOM 830 O O . VAL A 1 107 ? 6.696 -1.759 11.456 1.00 96.88 107 VAL A O 1
ATOM 833 N N . VAL A 1 108 ? 8.358 -0.958 10.180 1.00 96.62 108 VAL A N 1
ATOM 834 C CA . VAL A 1 108 ? 9.396 -1.848 10.739 1.00 96.62 108 VAL A CA 1
ATOM 835 C C . VAL A 1 108 ? 9.915 -1.381 12.100 1.00 96.62 108 VAL A C 1
ATOM 837 O O . VAL A 1 108 ? 10.441 -2.183 12.873 1.00 96.62 108 VAL A O 1
ATOM 840 N N . ASN A 1 109 ? 9.771 -0.094 12.421 1.00 97.75 109 ASN A N 1
ATOM 841 C CA . ASN A 1 109 ? 10.130 0.442 13.727 1.00 97.75 109 ASN A CA 1
ATOM 842 C C . ASN A 1 109 ? 8.966 0.254 14.708 1.00 97.75 109 ASN A C 1
ATOM 844 O O . ASN A 1 109 ? 7.918 0.877 14.576 1.00 97.75 109 ASN A O 1
ATOM 848 N N . THR A 1 110 ? 9.165 -0.567 15.738 1.00 96.75 110 THR A N 1
ATOM 849 C CA . THR A 1 110 ? 8.106 -0.913 16.700 1.00 96.75 110 THR A CA 1
ATOM 850 C C . THR A 1 110 ? 7.543 0.295 17.449 1.00 96.75 110 THR A C 1
ATOM 852 O O . THR A 1 110 ? 6.340 0.350 17.690 1.00 96.75 110 THR A O 1
ATOM 855 N N . GLU A 1 111 ? 8.386 1.265 17.805 1.00 97.88 111 GLU A N 1
ATOM 856 C CA . GLU A 1 111 ? 7.963 2.465 18.530 1.00 97.88 111 GLU A CA 1
ATOM 857 C C . GLU A 1 111 ? 7.088 3.357 17.641 1.00 97.88 111 GLU A C 1
ATOM 859 O O . GLU A 1 111 ? 5.986 3.734 18.038 1.00 97.88 111 GLU A O 1
ATOM 864 N N . TYR A 1 112 ? 7.530 3.627 16.409 1.00 97.88 112 TYR A N 1
ATOM 865 C CA . TYR A 1 112 ? 6.776 4.461 15.465 1.00 97.88 112 TYR A CA 1
ATOM 866 C C . TYR A 1 112 ? 5.497 3.790 14.977 1.00 97.88 112 TYR A C 1
ATOM 868 O O . TYR A 1 112 ? 4.465 4.456 14.822 1.00 97.88 112 TYR A O 1
ATOM 876 N N . PHE A 1 113 ? 5.537 2.474 14.774 1.00 98.19 113 PHE A N 1
ATOM 877 C CA . PHE A 1 113 ? 4.353 1.706 14.441 1.00 98.19 113 PHE A CA 1
ATOM 878 C C . PHE A 1 113 ? 3.326 1.803 15.570 1.00 98.19 113 PHE A C 1
ATOM 880 O O . PHE A 1 113 ? 2.191 2.201 15.314 1.00 98.19 113 PHE A O 1
ATOM 887 N N . GLN A 1 114 ? 3.727 1.553 16.822 1.00 98.19 114 GLN A N 1
ATOM 888 C CA . GLN A 1 114 ? 2.820 1.645 17.966 1.00 98.19 114 GLN A CA 1
ATOM 889 C C . GLN A 1 114 ? 2.260 3.061 18.149 1.00 98.19 114 GLN A C 1
ATOM 891 O O . GLN A 1 114 ? 1.053 3.215 18.319 1.00 98.19 114 GLN A O 1
ATOM 896 N N . GLU A 1 115 ? 3.088 4.101 18.027 1.00 97.88 115 GLU A N 1
ATOM 897 C CA . GLU A 1 115 ? 2.619 5.490 18.086 1.00 97.88 115 GLU A CA 1
ATOM 898 C C . GLU A 1 115 ? 1.568 5.778 16.995 1.00 97.88 115 GLU A C 1
ATOM 900 O O . GLU A 1 115 ? 0.584 6.488 17.224 1.00 97.88 115 GLU A O 1
ATOM 905 N N . SER A 1 116 ? 1.745 5.205 15.802 1.00 98.12 116 SER A N 1
ATOM 906 C CA . SER A 1 116 ? 0.791 5.337 14.697 1.00 98.12 116 SER A CA 1
ATOM 907 C C . SER A 1 116 ? -0.535 4.635 14.997 1.00 98.12 116 SER A C 1
ATOM 909 O O . SER A 1 116 ? -1.595 5.210 14.737 1.00 98.12 116 SER A O 1
ATOM 911 N N . ILE A 1 117 ? -0.493 3.436 15.589 1.00 98.44 117 ILE A N 1
ATOM 912 C CA . ILE A 1 117 ? -1.689 2.719 16.058 1.00 98.44 117 ILE A CA 1
ATOM 913 C C . ILE A 1 117 ? -2.415 3.531 17.135 1.00 98.44 117 ILE A C 1
ATOM 915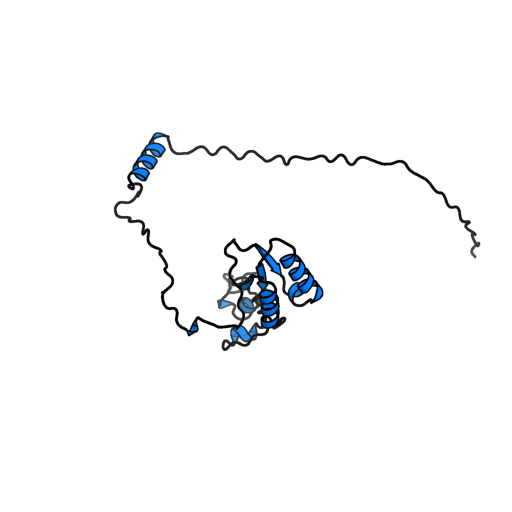 O O . ILE A 1 117 ? -3.627 3.723 17.050 1.00 98.44 117 ILE A O 1
ATOM 919 N N . ASP A 1 118 ? -1.690 4.081 18.107 1.00 98.12 118 ASP A N 1
ATOM 920 C CA . ASP A 1 118 ? -2.275 4.871 19.192 1.00 98.12 118 ASP A CA 1
ATOM 921 C C . ASP A 1 118 ? -2.966 6.138 18.663 1.00 98.12 118 ASP A C 1
ATOM 923 O O . ASP A 1 118 ? -4.059 6.502 19.109 1.00 98.12 118 ASP A O 1
ATOM 927 N N . LYS A 1 119 ? -2.381 6.799 17.657 1.00 97.62 119 LYS A N 1
ATOM 928 C CA . LYS A 1 119 ? -3.007 7.936 16.961 1.00 97.62 119 LYS A CA 1
ATOM 929 C C . LYS A 1 119 ? -4.256 7.527 16.186 1.00 97.62 119 LYS A C 1
ATOM 931 O O . LYS A 1 119 ? -5.250 8.252 16.217 1.00 97.62 119 LYS A O 1
ATOM 936 N N . LEU A 1 120 ? -4.231 6.384 15.504 1.00 97.81 120 LEU A N 1
ATOM 937 C CA . LEU A 1 120 ? -5.407 5.845 14.816 1.00 97.81 120 LEU A CA 1
ATOM 938 C C . LEU A 1 120 ? -6.541 5.565 15.812 1.00 97.81 120 LEU A C 1
ATOM 940 O O . LEU A 1 120 ? -7.669 5.983 15.578 1.00 97.81 120 LEU A O 1
ATOM 944 N N . ASN A 1 121 ? -6.222 4.982 16.966 1.00 97.94 121 ASN A N 1
ATOM 945 C CA . ASN A 1 121 ? -7.196 4.654 18.008 1.00 97.94 121 ASN A CA 1
ATOM 946 C C . ASN A 1 121 ? -7.747 5.872 18.768 1.00 97.94 121 ASN A C 1
ATOM 948 O O . ASN A 1 121 ? -8.882 5.848 19.240 1.00 97.94 121 ASN A O 1
ATOM 952 N N . SER A 1 122 ? -6.949 6.929 18.932 1.00 97.94 122 SER A N 1
ATOM 953 C CA . SER A 1 122 ? -7.317 8.114 19.725 1.00 97.94 122 SER A CA 1
ATOM 954 C C . SER A 1 122 ? -7.964 9.242 18.915 1.00 97.94 122 SER A C 1
ATOM 956 O O . SER A 1 122 ? -8.362 10.261 19.484 1.00 97.94 122 SER A O 1
ATOM 958 N N . THR A 1 123 ? -8.086 9.087 17.595 1.00 97.62 123 THR A N 1
ATOM 959 C CA . THR A 1 123 ? -8.618 10.118 16.693 1.00 97.62 123 THR A CA 1
ATOM 960 C C . THR A 1 123 ? -9.785 9.591 15.852 1.00 97.62 123 THR A C 1
ATOM 962 O O . THR A 1 123 ? -10.277 8.487 16.048 1.00 97.62 123 THR A O 1
ATOM 965 N N . ALA A 1 124 ? -10.276 10.403 14.910 1.00 96.56 124 ALA A N 1
ATOM 966 C CA . ALA A 1 124 ? -11.316 9.994 13.963 1.00 96.56 124 ALA A CA 1
ATOM 967 C C . ALA A 1 124 ? -10.770 9.238 12.732 1.00 96.56 124 ALA A C 1
ATOM 969 O O . ALA A 1 124 ? -11.544 8.966 11.802 1.00 96.56 124 ALA A O 1
ATOM 970 N N . LEU A 1 125 ? -9.457 8.981 12.692 1.00 97.88 125 LEU A N 1
ATOM 971 C CA . LEU A 1 125 ? -8.799 8.195 11.653 1.00 97.88 125 LEU A CA 1
ATOM 972 C C . LEU A 1 125 ? -9.176 6.716 11.800 1.00 97.88 125 LEU A C 1
ATOM 974 O O . LEU A 1 125 ? -9.469 6.245 12.890 1.00 97.88 125 LEU A O 1
ATOM 978 N N . ASN A 1 126 ? -9.212 5.985 10.690 1.00 97.75 126 ASN A N 1
ATOM 979 C CA . ASN A 1 126 ? -9.667 4.591 10.674 1.00 97.75 126 ASN A CA 1
ATOM 980 C C . ASN A 1 126 ? -8.975 3.729 9.613 1.00 97.75 126 ASN A C 1
ATOM 982 O O . ASN A 1 126 ? -9.403 2.606 9.373 1.00 97.75 126 ASN A O 1
ATOM 986 N N . SER A 1 127 ? -7.974 4.261 8.911 1.00 98.44 127 SER A N 1
ATOM 987 C CA . SER A 1 127 ? -7.324 3.562 7.802 1.00 98.44 127 SER A CA 1
ATOM 988 C C . SER A 1 127 ? -5.828 3.850 7.762 1.00 98.44 127 SER A C 1
ATOM 990 O O . SER A 1 127 ? -5.383 4.918 8.186 1.00 98.44 127 SER A O 1
ATOM 992 N N . ALA A 1 128 ? -5.055 2.938 7.186 1.00 98.44 128 ALA A N 1
ATOM 993 C CA . ALA A 1 128 ? -3.631 3.141 6.953 1.00 98.44 128 ALA A CA 1
ATOM 994 C C . ALA A 1 128 ? -3.240 2.677 5.549 1.00 98.44 128 ALA A C 1
ATOM 996 O O . ALA A 1 128 ? -3.618 1.589 5.115 1.00 98.44 128 ALA A O 1
ATOM 997 N N . VAL A 1 129 ? -2.487 3.516 4.840 1.00 98.50 129 VAL A N 1
ATOM 998 C CA . VAL A 1 129 ? -1.902 3.195 3.537 1.00 98.50 129 VAL A CA 1
ATOM 999 C C . VAL A 1 129 ? -0.495 2.654 3.763 1.00 98.50 129 VAL A C 1
ATOM 1001 O O . VAL A 1 129 ? 0.326 3.346 4.364 1.00 98.50 129 VAL A O 1
ATOM 1004 N N . LEU A 1 130 ? -0.234 1.442 3.275 1.00 98.19 130 LEU A N 1
ATOM 1005 C CA . LEU A 1 130 ? 1.043 0.737 3.384 1.00 98.19 130 LEU A CA 1
ATOM 1006 C C . LEU A 1 130 ? 1.621 0.495 1.995 1.00 98.19 130 LEU A C 1
ATOM 1008 O O . LEU A 1 130 ? 0.897 0.053 1.102 1.00 98.19 130 LEU A O 1
ATOM 1012 N N . ASP A 1 131 ? 2.917 0.717 1.820 1.00 97.62 131 ASP A N 1
ATOM 1013 C CA . ASP A 1 131 ? 3.599 0.353 0.580 1.00 97.62 131 ASP A CA 1
ATOM 1014 C C . ASP A 1 131 ? 3.735 -1.163 0.456 1.00 97.62 131 ASP A C 1
ATOM 1016 O O . ASP A 1 131 ? 4.557 -1.791 1.107 1.00 97.62 131 ASP A O 1
ATOM 1020 N N . PHE A 1 132 ? 2.949 -1.765 -0.430 1.00 97.31 132 PHE A N 1
ATOM 1021 C CA . PHE A 1 132 ? 3.192 -3.141 -0.850 1.00 97.31 132 PHE A CA 1
ATOM 1022 C C . PHE A 1 132 ? 4.320 -3.182 -1.887 1.00 97.31 132 PHE A C 1
ATOM 1024 O O . PHE A 1 132 ? 5.207 -4.028 -1.797 1.00 97.31 132 PHE A O 1
ATOM 1031 N N . LYS A 1 133 ? 4.299 -2.235 -2.838 1.00 97.12 133 LYS A N 1
ATOM 1032 C CA . LYS A 1 133 ? 5.412 -1.955 -3.751 1.00 97.12 133 LYS A CA 1
ATOM 1033 C C . LYS A 1 133 ? 5.712 -0.461 -3.776 1.00 97.12 133 LYS A C 1
ATOM 1035 O O . LYS A 1 133 ? 4.804 0.328 -4.064 1.00 97.12 133 LYS A O 1
ATOM 1040 N N . ASP A 1 134 ? 6.957 -0.095 -3.492 1.00 96.06 134 ASP A N 1
ATOM 1041 C CA . ASP A 1 134 ? 7.395 1.298 -3.428 1.00 96.06 134 ASP A CA 1
ATOM 1042 C C . ASP A 1 134 ? 7.666 1.909 -4.814 1.00 96.06 134 ASP A C 1
ATOM 1044 O O . ASP A 1 134 ? 7.491 1.274 -5.859 1.00 96.06 134 ASP A O 1
ATOM 1048 N N . ASP A 1 135 ? 8.080 3.176 -4.814 1.00 95.38 135 ASP A N 1
ATOM 1049 C CA . ASP A 1 135 ? 8.353 3.955 -6.020 1.00 95.38 135 ASP A CA 1
ATOM 1050 C C . ASP A 1 135 ? 9.761 3.777 -6.603 1.00 95.38 135 ASP A C 1
ATOM 1052 O O . ASP A 1 135 ? 10.114 4.448 -7.573 1.00 95.38 135 ASP A O 1
ATOM 1056 N N . SER A 1 136 ? 10.566 2.901 -6.011 1.00 94.00 136 SER A N 1
ATOM 1057 C CA . SER A 1 136 ? 11.794 2.404 -6.618 1.00 94.00 136 SER A CA 1
ATOM 1058 C C . SER A 1 136 ? 11.530 1.108 -7.381 1.00 94.00 136 SER A C 1
ATOM 1060 O O . SER A 1 136 ? 12.256 0.825 -8.329 1.00 94.00 136 SER A O 1
ATOM 1062 N N . GLY A 1 137 ? 10.481 0.364 -7.014 1.00 95.06 137 GLY A N 1
ATOM 1063 C CA . GLY A 1 137 ? 10.125 -0.937 -7.586 1.00 95.06 137 GLY A CA 1
ATOM 1064 C C . GLY A 1 137 ? 10.152 -2.090 -6.583 1.00 95.06 137 GLY A C 1
ATOM 1065 O O . GLY A 1 137 ? 9.850 -3.223 -6.945 1.00 95.06 137 GLY A O 1
ATOM 1066 N N . GLN A 1 138 ? 10.488 -1.825 -5.321 1.00 95.75 138 GLN A N 1
ATOM 1067 C CA . GLN A 1 138 ? 10.705 -2.853 -4.309 1.00 95.75 138 GLN A CA 1
ATOM 1068 C C . GLN A 1 138 ? 9.390 -3.359 -3.738 1.00 95.75 138 GLN A C 1
ATOM 1070 O O . GLN A 1 138 ? 8.555 -2.571 -3.291 1.00 95.75 138 GLN A O 1
ATOM 1075 N N . ILE A 1 139 ? 9.228 -4.679 -3.690 1.00 97.31 139 ILE A N 1
ATOM 1076 C CA . ILE A 1 139 ? 8.126 -5.332 -2.989 1.00 97.31 139 ILE A CA 1
ATOM 1077 C C . ILE A 1 139 ? 8.547 -5.526 -1.533 1.00 97.31 139 ILE A C 1
ATOM 1079 O O . ILE A 1 139 ? 9.465 -6.285 -1.213 1.00 97.31 139 ILE A O 1
ATOM 1083 N N . LEU A 1 140 ? 7.892 -4.786 -0.645 1.00 97.44 140 LEU A N 1
ATOM 1084 C CA . LEU A 1 140 ? 8.296 -4.647 0.752 1.00 97.44 140 LEU A CA 1
ATOM 1085 C C . LEU A 1 140 ? 7.885 -5.807 1.673 1.00 97.44 140 LEU A C 1
ATOM 1087 O O . LEU A 1 140 ? 8.655 -6.102 2.588 1.00 97.44 140 LEU A O 1
ATOM 1091 N N . PRO A 1 141 ? 6.724 -6.474 1.513 1.00 96.56 141 PRO A N 1
ATOM 1092 C CA . PRO A 1 141 ? 6.355 -7.565 2.406 1.00 96.56 141 PRO A CA 1
ATOM 1093 C C . PRO A 1 141 ? 7.126 -8.852 2.112 1.00 96.56 141 PRO A C 1
ATOM 1095 O O . PRO A 1 141 ? 7.528 -9.118 0.981 1.00 96.56 141 PRO A O 1
ATOM 1098 N N . ILE A 1 142 ? 7.269 -9.690 3.138 1.00 95.06 142 ILE A N 1
ATOM 1099 C CA . ILE A 1 142 ? 7.790 -11.054 2.995 1.00 95.06 142 ILE A CA 1
ATOM 1100 C C . ILE A 1 142 ? 6.717 -11.913 2.311 1.00 95.06 142 ILE A C 1
ATOM 1102 O O . ILE A 1 142 ? 5.720 -12.287 2.934 1.00 95.06 142 ILE A O 1
ATOM 1106 N N . ILE A 1 143 ? 6.909 -12.204 1.023 1.00 94.00 143 ILE A N 1
ATOM 1107 C CA . ILE A 1 143 ? 5.993 -13.014 0.211 1.00 94.00 143 ILE A CA 1
ATOM 1108 C C . ILE A 1 143 ? 6.754 -13.990 -0.685 1.00 94.00 143 ILE A C 1
ATOM 1110 O O . ILE A 1 143 ? 7.913 -13.770 -1.022 1.00 94.00 143 ILE A O 1
ATOM 1114 N N . GLU A 1 144 ? 6.052 -15.033 -1.114 1.00 92.00 144 GLU A N 1
ATOM 1115 C CA . GLU A 1 144 ? 6.476 -15.925 -2.189 1.00 92.00 144 GLU A CA 1
ATOM 1116 C C . GLU A 1 144 ? 5.444 -15.841 -3.318 1.00 92.00 144 GLU A C 1
ATOM 1118 O O . GLU A 1 144 ? 4.236 -15.809 -3.065 1.00 92.00 144 GLU A O 1
ATOM 1123 N N . SER A 1 145 ? 5.916 -15.792 -4.561 1.00 92.19 145 SER A N 1
ATOM 1124 C CA . SER A 1 145 ? 5.086 -15.813 -5.764 1.00 92.19 145 SER A CA 1
ATOM 1125 C C . SER A 1 145 ? 5.519 -16.952 -6.687 1.00 92.19 145 SER A C 1
ATOM 1127 O O . SER A 1 145 ? 6.675 -17.365 -6.700 1.00 92.19 145 SER A O 1
ATOM 1129 N N . ASP A 1 146 ? 4.595 -17.461 -7.493 1.00 93.62 146 ASP A N 1
ATOM 1130 C CA . ASP A 1 146 ? 4.899 -18.344 -8.620 1.00 93.62 146 ASP A CA 1
ATOM 1131 C C . ASP A 1 146 ? 5.496 -17.584 -9.820 1.00 93.62 146 ASP A C 1
ATOM 1133 O O . ASP A 1 146 ? 6.024 -18.206 -10.742 1.00 93.62 146 ASP A O 1
ATOM 1137 N N . ASN A 1 147 ? 5.457 -16.247 -9.800 1.00 93.75 147 ASN A N 1
ATOM 1138 C CA . ASN A 1 147 ? 6.062 -15.387 -10.805 1.00 93.75 147 ASN A CA 1
ATOM 1139 C C . ASN A 1 147 ? 7.522 -15.040 -10.429 1.00 93.75 147 ASN A C 1
ATOM 1141 O O . ASN A 1 147 ? 7.742 -14.309 -9.458 1.00 93.75 147 ASN A O 1
ATOM 1145 N N . PRO A 1 148 ? 8.528 -15.488 -11.209 1.00 92.56 148 PRO A N 1
ATOM 1146 C CA . PRO A 1 148 ? 9.937 -15.190 -10.941 1.00 92.56 148 PRO A CA 1
ATOM 1147 C C . PRO A 1 148 ? 10.243 -13.691 -10.876 1.00 92.56 148 PRO A C 1
ATOM 1149 O O . PRO A 1 148 ? 10.958 -13.260 -9.979 1.00 92.56 148 PRO A O 1
ATOM 1152 N N . MET A 1 149 ? 9.626 -12.887 -11.749 1.00 91.00 149 MET A N 1
ATOM 1153 C CA . MET A 1 149 ? 9.822 -11.434 -11.793 1.00 91.00 149 MET A CA 1
ATOM 1154 C C . MET A 1 149 ? 9.335 -10.756 -10.509 1.00 91.00 149 MET A C 1
ATOM 1156 O O . MET A 1 149 ? 9.920 -9.773 -10.064 1.00 91.00 149 MET A O 1
ATOM 1160 N N . VAL A 1 150 ? 8.277 -11.282 -9.883 1.00 94.06 150 VAL A N 1
ATOM 1161 C CA . VAL A 1 150 ? 7.830 -10.794 -8.572 1.00 94.06 150 VAL A CA 1
ATOM 1162 C C . VAL A 1 150 ? 8.893 -11.115 -7.528 1.00 94.06 150 VAL A C 1
ATOM 1164 O O . VAL A 1 150 ? 9.349 -10.203 -6.847 1.00 94.06 150 VAL A O 1
ATOM 1167 N N . ASN A 1 151 ? 9.334 -12.374 -7.445 1.00 94.38 151 ASN A N 1
ATOM 1168 C CA . ASN A 1 151 ? 10.319 -12.815 -6.452 1.00 94.38 151 ASN A CA 1
ATOM 1169 C C . ASN A 1 151 ? 11.657 -12.068 -6.555 1.00 94.38 151 ASN A C 1
ATOM 1171 O O . ASN A 1 151 ? 12.252 -11.754 -5.530 1.00 94.38 151 ASN A O 1
ATOM 1175 N N . GLU A 1 152 ? 12.111 -11.746 -7.769 1.00 93.00 152 GLU A N 1
ATOM 1176 C CA . GLU A 1 152 ? 13.340 -10.973 -8.011 1.00 93.00 152 GLU A CA 1
ATOM 1177 C C . GLU A 1 152 ? 13.292 -9.557 -7.417 1.00 93.00 152 GLU A C 1
ATOM 1179 O O . GLU A 1 152 ? 14.336 -8.985 -7.113 1.00 93.00 152 GLU A O 1
ATOM 1184 N N . ASN A 1 153 ? 12.090 -9.006 -7.222 1.00 94.12 153 ASN A N 1
ATOM 1185 C CA . ASN A 1 153 ? 11.875 -7.659 -6.694 1.00 94.12 153 ASN A CA 1
ATOM 1186 C C . ASN A 1 153 ? 11.381 -7.649 -5.232 1.00 94.12 153 ASN A C 1
ATOM 1188 O O . ASN A 1 153 ? 11.112 -6.576 -4.686 1.00 94.12 153 ASN A O 1
ATOM 1192 N N . VAL A 1 154 ? 11.264 -8.812 -4.573 1.00 96.31 154 VAL A N 1
ATOM 1193 C CA . VAL A 1 154 ? 10.929 -8.901 -3.141 1.00 96.31 154 VAL A CA 1
ATOM 1194 C C . VAL A 1 154 ? 12.150 -8.565 -2.292 1.00 96.31 154 VAL A C 1
ATOM 1196 O O . VAL A 1 154 ? 13.162 -9.258 -2.326 1.00 96.31 154 VAL A O 1
ATOM 1199 N N . VAL A 1 155 ? 12.022 -7.524 -1.470 1.00 95.81 155 VAL A N 1
ATOM 1200 C CA . VAL A 1 155 ? 13.014 -7.165 -0.445 1.00 95.81 155 VAL A CA 1
ATOM 1201 C C . VAL A 1 155 ? 12.645 -7.775 0.909 1.00 95.81 155 VAL A C 1
ATOM 1203 O O . VAL A 1 155 ? 13.531 -8.151 1.672 1.00 95.81 155 VAL A O 1
ATOM 1206 N N . GLY A 1 156 ? 11.348 -7.922 1.205 1.00 93.88 156 GLY A N 1
ATOM 1207 C CA . GLY A 1 156 ? 10.882 -8.650 2.390 1.00 93.88 156 GLY A CA 1
ATOM 1208 C C . GLY A 1 156 ? 11.265 -7.997 3.723 1.00 93.88 156 GLY A C 1
ATOM 1209 O O . GLY A 1 156 ? 11.770 -8.661 4.623 1.00 93.88 156 GLY A O 1
ATOM 1210 N N . LEU A 1 157 ? 11.024 -6.694 3.863 1.00 95.56 157 LEU A N 1
ATOM 1211 C CA . LEU A 1 157 ? 11.373 -5.907 5.049 1.00 95.56 157 LEU A CA 1
ATOM 1212 C C . LEU A 1 157 ? 10.399 -6.078 6.222 1.00 95.56 157 LEU A C 1
ATOM 1214 O O . LEU A 1 157 ? 10.767 -5.801 7.362 1.00 95.56 157 LEU A O 1
ATOM 1218 N N . ALA A 1 158 ? 9.160 -6.501 5.964 1.00 95.25 158 ALA A N 1
ATOM 1219 C CA . ALA A 1 158 ? 8.114 -6.572 6.981 1.00 95.25 158 ALA A CA 1
ATOM 1220 C C . ALA A 1 158 ? 7.188 -7.783 6.800 1.00 95.25 158 ALA A C 1
ATOM 1222 O O . ALA A 1 158 ? 6.816 -8.145 5.680 1.00 95.25 158 ALA A O 1
ATOM 1223 N N . ASP A 1 159 ? 6.747 -8.369 7.916 1.00 95.75 159 ASP A N 1
ATOM 1224 C CA . ASP A 1 159 ? 5.686 -9.377 7.915 1.00 95.75 159 ASP A CA 1
ATOM 1225 C C . ASP A 1 159 ? 4.316 -8.691 7.930 1.00 95.75 159 ASP A C 1
ATOM 1227 O O . ASP A 1 159 ? 3.782 -8.299 8.971 1.00 95.75 159 ASP A O 1
ATOM 1231 N N . TYR A 1 160 ? 3.729 -8.544 6.745 1.00 96.00 160 TYR A N 1
ATOM 1232 C CA . TYR A 1 160 ? 2.431 -7.893 6.614 1.00 96.00 160 TYR A CA 1
ATOM 1233 C C . TYR A 1 160 ? 1.288 -8.731 7.188 1.00 96.00 160 TYR A C 1
ATOM 1235 O O . TYR A 1 160 ? 0.241 -8.166 7.488 1.00 96.00 160 TYR A O 1
ATOM 1243 N N . LYS A 1 161 ? 1.457 -10.041 7.413 1.00 94.81 161 LYS A N 1
ATOM 1244 C CA . LYS A 1 161 ? 0.427 -10.831 8.103 1.00 94.81 161 LYS A CA 1
ATOM 1245 C C . LYS A 1 161 ? 0.306 -10.381 9.554 1.00 94.81 161 LYS A C 1
ATOM 1247 O O . LYS A 1 161 ? -0.810 -10.201 10.031 1.00 94.81 161 LYS A O 1
ATOM 1252 N N . GLU A 1 162 ? 1.426 -10.140 10.232 1.00 96.38 162 GLU A N 1
ATOM 1253 C CA . GLU A 1 162 ? 1.418 -9.621 11.605 1.00 96.38 162 GLU A CA 1
ATOM 1254 C C . GLU A 1 162 ? 0.898 -8.179 11.670 1.00 96.38 162 GLU A C 1
ATOM 1256 O O . GLU A 1 162 ? 0.036 -7.879 12.494 1.00 96.38 162 GLU A O 1
ATOM 1261 N N . VAL A 1 163 ? 1.312 -7.313 10.736 1.00 97.56 163 VAL A N 1
ATOM 1262 C CA . VAL A 1 163 ? 0.773 -5.941 10.628 1.00 97.56 163 VAL A CA 1
ATOM 1263 C C . VAL A 1 163 ? -0.750 -5.957 10.462 1.00 97.56 163 VAL A C 1
ATOM 1265 O O . VAL A 1 163 ? -1.466 -5.227 11.150 1.00 97.56 163 VAL A O 1
ATOM 1268 N N . LEU A 1 164 ? -1.265 -6.817 9.579 1.00 97.38 164 LEU A N 1
ATOM 1269 C CA . LEU A 1 164 ? -2.699 -6.940 9.325 1.00 97.38 164 LEU A CA 1
ATOM 1270 C C . LEU A 1 164 ? -3.470 -7.501 10.528 1.00 97.38 164 LEU A C 1
ATOM 1272 O O . LEU A 1 164 ? -4.586 -7.050 10.772 1.00 97.38 164 LEU A O 1
ATOM 1276 N N . LYS A 1 165 ? -2.885 -8.409 11.321 1.00 97.94 165 LYS A N 1
ATOM 1277 C CA . LYS A 1 165 ? -3.480 -8.853 12.596 1.00 97.94 165 LYS A CA 1
ATOM 1278 C C . LYS A 1 165 ? -3.593 -7.707 13.594 1.00 97.94 165 LYS A C 1
ATOM 1280 O O . LYS A 1 165 ? -4.627 -7.554 14.241 1.00 97.94 165 LYS A O 1
ATOM 1285 N N . THR A 1 166 ? -2.559 -6.873 13.715 1.00 98.12 166 THR A N 1
ATOM 1286 C CA . THR A 1 166 ? -2.632 -5.675 14.562 1.00 98.12 166 THR A CA 1
ATOM 1287 C C . THR A 1 166 ? -3.728 -4.733 14.070 1.00 98.12 166 THR A C 1
ATOM 1289 O O . THR A 1 166 ? -4.511 -4.227 14.871 1.00 98.12 166 THR A O 1
ATOM 1292 N N . PHE A 1 167 ? -3.838 -4.517 12.761 1.00 98.25 167 PHE A N 1
ATOM 1293 C CA . PHE A 1 167 ? -4.891 -3.673 12.198 1.00 98.25 167 PHE A CA 1
ATOM 1294 C C . PHE A 1 167 ? -6.292 -4.239 12.439 1.00 98.25 167 PHE A C 1
ATOM 1296 O O . PHE A 1 167 ? -7.192 -3.479 12.786 1.00 98.25 167 PHE A O 1
ATOM 1303 N N . GLU A 1 168 ? -6.469 -5.555 12.338 1.00 98.19 168 GLU A N 1
ATOM 1304 C CA . GLU A 1 168 ? -7.722 -6.238 12.662 1.00 98.19 168 GLU A CA 1
ATOM 1305 C C . GLU A 1 168 ? -8.148 -6.001 14.110 1.00 98.19 168 GLU A C 1
ATOM 1307 O O . GLU A 1 168 ? -9.267 -5.553 14.357 1.00 98.19 168 GLU A O 1
ATOM 1312 N N . GLN A 1 169 ? -7.236 -6.199 15.062 1.00 98.00 169 GLN A N 1
ATOM 1313 C CA . GLN A 1 169 ? -7.501 -5.971 16.487 1.00 98.00 169 GLN A CA 1
ATOM 1314 C C . GLN A 1 169 ? -7.931 -4.529 16.791 1.00 98.00 169 GLN A C 1
ATOM 1316 O O . GLN A 1 169 ? -8.691 -4.292 17.730 1.00 98.00 169 GLN A O 1
ATOM 1321 N N . ASN A 1 170 ? -7.461 -3.573 15.989 1.00 97.88 170 ASN A N 1
ATOM 1322 C CA . ASN A 1 170 ? -7.713 -2.146 16.164 1.00 97.88 170 ASN A CA 1
ATOM 1323 C C . ASN A 1 170 ? -8.773 -1.590 15.192 1.00 97.88 170 ASN A C 1
ATOM 1325 O O . ASN A 1 170 ? -9.044 -0.394 15.206 1.00 97.88 170 ASN A O 1
ATOM 1329 N N . ASN A 1 171 ? -9.411 -2.433 14.369 1.00 96.81 171 ASN A N 1
ATOM 1330 C CA . ASN A 1 171 ? -10.373 -2.025 13.334 1.00 96.81 171 ASN A CA 1
ATOM 1331 C C . ASN A 1 171 ? -9.825 -0.957 12.358 1.00 96.81 171 ASN A C 1
ATOM 1333 O O . ASN A 1 171 ? -10.554 -0.064 11.920 1.00 96.81 171 ASN A O 1
ATOM 1337 N N . ILE A 1 172 ? -8.539 -1.047 12.016 1.00 98.38 172 ILE A N 1
ATOM 1338 C CA . ILE A 1 172 ? -7.863 -0.146 11.077 1.00 98.38 172 ILE A CA 1
ATOM 1339 C C . ILE A 1 172 ? -7.965 -0.737 9.673 1.00 98.38 172 ILE A C 1
ATOM 1341 O O . ILE A 1 172 ? -7.460 -1.822 9.414 1.00 98.38 172 ILE A O 1
ATOM 1345 N N . TYR A 1 173 ? -8.585 -0.017 8.743 1.00 98.31 173 TYR A N 1
ATOM 1346 C CA . TYR A 1 173 ? -8.744 -0.454 7.358 1.00 98.31 173 TYR A CA 1
ATOM 1347 C C . TYR A 1 173 ? -7.431 -0.302 6.557 1.00 98.31 173 TYR A C 1
ATOM 1349 O O . TYR A 1 173 ? -6.977 0.828 6.339 1.00 98.31 173 TYR A O 1
ATOM 1357 N N . PRO A 1 174 ? -6.796 -1.400 6.101 1.00 97.50 174 PRO A N 1
ATOM 1358 C CA . PRO A 1 174 ? -5.566 -1.331 5.319 1.00 97.50 174 PRO A CA 1
ATOM 1359 C C . PRO A 1 174 ? -5.838 -0.927 3.868 1.00 97.50 174 PRO A C 1
ATOM 1361 O O . PRO A 1 174 ? -6.798 -1.379 3.243 1.00 97.50 174 PRO A O 1
ATOM 1364 N N . ILE A 1 175 ? -4.929 -0.145 3.292 1.00 98.19 175 ILE A N 1
ATOM 1365 C CA . ILE A 1 175 ? -4.877 0.148 1.859 1.00 98.19 175 ILE A CA 1
ATOM 1366 C C . ILE A 1 175 ? -3.466 -0.165 1.362 1.00 98.19 175 ILE A C 1
ATOM 1368 O O . ILE A 1 175 ? -2.502 0.474 1.775 1.00 98.19 175 ILE A O 1
ATOM 1372 N N . ALA A 1 176 ? -3.340 -1.130 0.454 1.00 97.19 176 ALA A N 1
ATOM 1373 C CA . ALA A 1 176 ? -2.068 -1.430 -0.191 1.00 97.19 176 ALA A CA 1
ATOM 1374 C C . ALA A 1 176 ? -1.775 -0.400 -1.294 1.00 97.19 176 ALA A C 1
ATOM 1376 O O . ALA A 1 176 ? -2.535 -0.265 -2.255 1.00 97.19 176 ALA A O 1
ATOM 1377 N N . ARG A 1 177 ? -0.656 0.313 -1.171 1.00 98.00 177 ARG A N 1
ATOM 1378 C CA . ARG A 1 177 ? -0.081 1.146 -2.226 1.00 98.00 177 ARG A CA 1
ATOM 1379 C C . ARG A 1 177 ? 0.851 0.289 -3.079 1.00 98.00 177 ARG A C 1
ATOM 1381 O O . ARG A 1 177 ? 1.789 -0.324 -2.576 1.00 98.00 177 ARG A O 1
ATOM 1388 N N . ILE A 1 178 ? 0.567 0.246 -4.378 1.00 97.44 178 ILE A N 1
ATOM 1389 C CA . ILE A 1 178 ? 1.373 -0.443 -5.389 1.00 97.44 178 ILE A CA 1
ATOM 1390 C C . ILE A 1 178 ? 1.710 0.592 -6.455 1.00 97.44 178 ILE A C 1
ATOM 1392 O O . ILE A 1 178 ? 0.839 1.005 -7.222 1.00 97.44 178 ILE A O 1
ATOM 1396 N N . VAL A 1 179 ? 2.959 1.050 -6.485 1.00 96.75 179 VAL A N 1
ATOM 1397 C CA . VAL A 1 179 ? 3.405 1.979 -7.529 1.00 96.75 179 VAL A CA 1
ATOM 1398 C C . VAL A 1 179 ? 3.579 1.224 -8.839 1.00 96.75 179 VAL A C 1
ATOM 1400 O O . VAL A 1 179 ? 4.194 0.168 -8.861 1.00 96.75 179 VAL A O 1
ATOM 1403 N N . THR A 1 180 ? 3.049 1.745 -9.942 1.00 94.12 180 THR A N 1
ATOM 1404 C CA . THR A 1 180 ? 3.095 1.054 -11.238 1.00 94.12 180 THR A CA 1
ATOM 1405 C C . THR A 1 180 ? 4.248 1.540 -12.114 1.00 94.12 180 THR A C 1
ATOM 1407 O O . THR A 1 180 ? 5.174 0.784 -12.362 1.00 94.12 180 THR A O 1
ATOM 1410 N N . PHE A 1 181 ? 4.213 2.797 -12.565 1.00 92.19 181 PHE A N 1
ATOM 1411 C CA . PHE A 1 181 ? 5.103 3.282 -13.633 1.00 92.19 181 PHE A CA 1
ATOM 1412 C C . PHE A 1 181 ? 6.439 3.856 -13.154 1.00 92.19 181 PHE A C 1
ATOM 1414 O O . PHE A 1 181 ? 7.403 3.858 -13.911 1.00 92.19 181 PHE A O 1
ATOM 1421 N N . LYS A 1 182 ? 6.509 4.362 -11.917 1.00 93.19 182 LYS A N 1
ATOM 1422 C CA . LYS A 1 182 ? 7.776 4.793 -11.314 1.00 93.19 182 LYS A CA 1
ATOM 1423 C C . LYS A 1 182 ? 8.429 3.566 -10.676 1.00 93.19 182 LYS A C 1
ATOM 1425 O O . LYS A 1 182 ? 8.279 3.338 -9.482 1.00 93.19 182 LYS A O 1
ATOM 1430 N N . ASP A 1 183 ? 9.028 2.731 -11.516 1.00 94.75 183 ASP A N 1
ATOM 1431 C CA . ASP A 1 183 ? 9.709 1.495 -11.134 1.00 94.75 183 ASP A CA 1
ATOM 1432 C C . ASP A 1 183 ? 11.086 1.459 -11.802 1.00 94.75 183 ASP A C 1
ATOM 1434 O O . ASP A 1 183 ? 11.217 1.164 -12.991 1.00 94.75 183 ASP A O 1
ATOM 1438 N N . ASN A 1 184 ? 12.118 1.809 -11.037 1.00 92.06 184 ASN A N 1
ATOM 1439 C CA . ASN A 1 184 ? 13.481 1.910 -11.545 1.00 92.06 184 ASN A CA 1
ATOM 1440 C C . ASN A 1 184 ? 14.130 0.529 -11.710 1.00 92.06 184 ASN A C 1
ATOM 1442 O O . ASN A 1 184 ? 14.955 0.353 -12.609 1.00 92.06 184 ASN A O 1
ATOM 1446 N N . PHE A 1 185 ? 13.771 -0.450 -10.871 1.00 92.06 185 PHE A N 1
ATOM 1447 C CA . PHE A 1 185 ? 14.295 -1.816 -10.962 1.00 92.06 185 PHE A CA 1
ATOM 1448 C C . PHE A 1 185 ? 13.786 -2.523 -12.219 1.00 92.06 185 PHE A C 1
ATOM 1450 O O . PHE A 1 185 ? 14.580 -3.084 -12.982 1.00 92.06 185 PHE A O 1
ATOM 1457 N N . LEU A 1 186 ? 12.481 -2.438 -12.487 1.00 91.69 186 LEU A N 1
ATOM 1458 C CA . LEU A 1 186 ? 11.889 -3.003 -13.692 1.00 91.69 186 LEU A CA 1
ATOM 1459 C C . LEU A 1 186 ? 12.378 -2.267 -14.939 1.00 91.69 186 LEU A C 1
ATOM 1461 O O . LEU A 1 186 ? 12.789 -2.922 -15.887 1.00 91.69 186 LEU A O 1
AT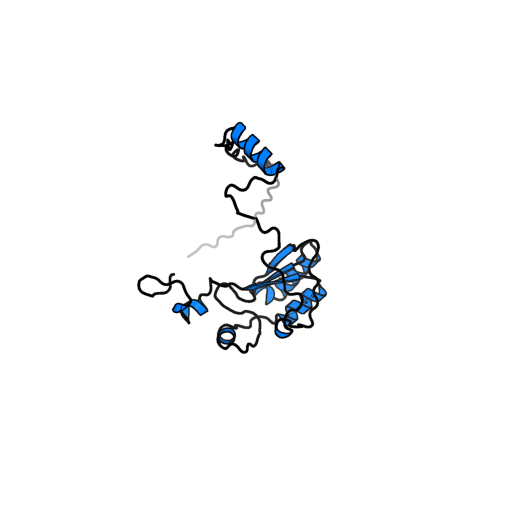OM 1465 N N . ALA A 1 187 ? 12.424 -0.929 -14.922 1.00 92.81 187 ALA A N 1
ATOM 1466 C CA . ALA A 1 187 ? 12.934 -0.164 -16.058 1.00 92.81 187 ALA A CA 1
ATOM 1467 C C . ALA A 1 187 ? 14.391 -0.521 -16.396 1.00 92.81 187 ALA A C 1
ATOM 1469 O O . ALA A 1 187 ? 14.731 -0.626 -17.567 1.00 92.81 187 ALA A O 1
ATOM 1470 N N . SER A 1 188 ? 15.244 -0.744 -15.390 1.00 90.88 188 SER A N 1
ATOM 1471 C CA . SER A 1 188 ? 16.655 -1.093 -15.610 1.00 90.88 188 SER A CA 1
ATOM 1472 C C . SER A 1 188 ? 16.851 -2.535 -16.091 1.00 90.88 188 SER A C 1
ATOM 1474 O O . SER A 1 188 ? 17.756 -2.797 -16.879 1.00 90.88 188 SER A O 1
ATOM 1476 N N . SER A 1 189 ? 16.037 -3.478 -15.603 1.00 91.44 189 SER A N 1
ATOM 1477 C CA . SER A 1 189 ? 16.126 -4.903 -15.970 1.00 91.44 189 SER A CA 1
ATOM 1478 C C . SER A 1 189 ? 15.406 -5.243 -17.278 1.00 91.44 189 SER A C 1
ATOM 1480 O O . SER A 1 189 ? 15.843 -6.146 -17.987 1.00 91.44 189 SER A O 1
ATOM 1482 N N . HIS A 1 190 ? 14.344 -4.503 -17.600 1.00 91.31 190 HIS A N 1
ATOM 1483 C CA . HIS A 1 190 ? 13.512 -4.647 -18.794 1.00 91.31 190 HIS A CA 1
ATOM 1484 C C . HIS A 1 190 ? 13.289 -3.272 -19.453 1.00 91.31 190 HIS A C 1
ATOM 1486 O O . HIS A 1 190 ? 12.185 -2.714 -19.383 1.00 91.31 190 HIS A O 1
ATOM 1492 N N . PRO A 1 191 ? 14.326 -2.678 -20.080 1.00 92.62 191 PRO A N 1
ATOM 1493 C CA . PRO A 1 191 ? 14.237 -1.345 -20.680 1.00 92.62 191 PRO A CA 1
ATOM 1494 C C . PRO A 1 191 ? 13.119 -1.202 -21.718 1.00 92.62 191 PRO A C 1
ATOM 1496 O O . PRO A 1 191 ? 12.592 -0.107 -21.908 1.00 92.62 191 PRO A O 1
ATOM 1499 N N . GLU A 1 192 ? 12.727 -2.289 -22.385 1.00 93.06 192 GLU A N 1
ATOM 1500 C CA . GLU A 1 192 ? 11.625 -2.355 -23.353 1.00 93.06 192 GLU A CA 1
ATOM 1501 C C . GLU A 1 192 ? 10.235 -2.128 -22.747 1.00 93.06 192 GLU A C 1
ATOM 1503 O O . GLU A 1 192 ? 9.291 -1.829 -23.478 1.00 93.06 192 GLU A O 1
ATOM 1508 N N . LEU A 1 193 ? 10.102 -2.253 -21.423 1.00 91.50 193 LEU A N 1
ATOM 1509 C CA . LEU A 1 193 ? 8.871 -1.967 -20.683 1.00 91.50 193 LEU A CA 1
ATOM 1510 C C . LEU A 1 193 ? 8.820 -0.526 -20.150 1.00 91.50 193 LEU A C 1
ATOM 1512 O O . LEU A 1 193 ? 7.849 -0.155 -19.487 1.00 91.50 193 LEU A O 1
ATOM 1516 N N . SER A 1 194 ? 9.849 0.280 -20.423 1.00 93.25 194 SER A N 1
ATOM 1517 C CA . SER A 1 194 ? 9.978 1.654 -19.940 1.00 93.25 194 SER A CA 1
ATOM 1518 C C . SER A 1 194 ? 9.795 2.690 -21.055 1.00 93.25 194 SER A C 1
ATOM 1520 O O . SER A 1 194 ? 9.642 2.374 -22.235 1.00 93.25 194 SER A O 1
ATOM 1522 N N . PHE A 1 195 ? 9.818 3.964 -20.670 1.00 92.44 195 PHE A N 1
ATOM 1523 C CA . PHE A 1 195 ? 9.937 5.070 -21.610 1.00 92.44 195 PHE A CA 1
ATOM 1524 C C . PHE A 1 195 ? 11.372 5.133 -22.142 1.00 92.44 195 PHE A C 1
ATOM 1526 O O . PHE A 1 195 ? 12.319 5.151 -21.356 1.00 92.44 195 PHE A O 1
ATOM 1533 N N . GLN A 1 196 ? 11.522 5.188 -23.465 1.00 93.81 196 GLN A N 1
ATOM 1534 C CA . GLN A 1 196 ? 12.818 5.225 -24.144 1.00 93.81 196 GLN A CA 1
ATOM 1535 C C . GLN A 1 196 ? 13.009 6.533 -24.920 1.00 93.81 196 GLN A C 1
ATOM 1537 O O . GLN A 1 196 ? 12.042 7.129 -25.401 1.00 93.81 196 GLN A O 1
ATOM 1542 N N . THR A 1 197 ? 14.258 6.977 -25.046 1.00 94.56 197 THR A N 1
ATOM 1543 C CA . THR A 1 197 ? 14.664 8.044 -25.969 1.00 94.56 197 THR A CA 1
ATOM 1544 C C . THR A 1 197 ? 14.649 7.540 -27.418 1.00 94.56 197 THR A C 1
ATOM 1546 O O . THR A 1 197 ? 14.524 6.342 -27.669 1.00 94.56 197 THR A O 1
ATOM 1549 N N . GLU A 1 198 ? 14.804 8.443 -28.395 1.00 93.44 198 GLU A N 1
ATOM 1550 C CA . GLU A 1 198 ? 14.942 8.048 -29.810 1.00 93.44 198 GLU A CA 1
ATOM 1551 C C . GLU A 1 198 ? 16.139 7.112 -30.047 1.00 93.44 198 GLU A C 1
ATOM 1553 O O . G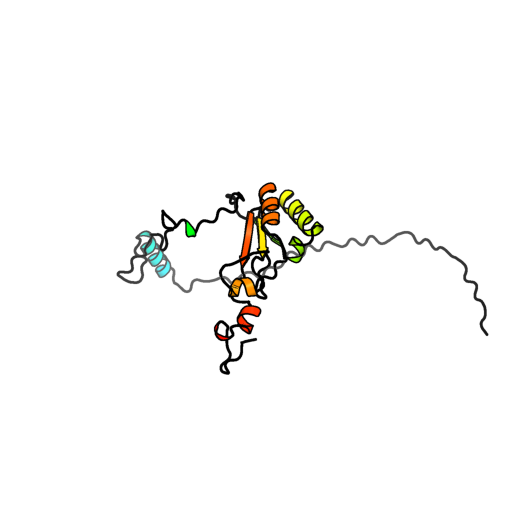LU A 1 198 ? 16.084 6.256 -30.928 1.00 93.44 198 GLU A O 1
ATOM 1558 N N . ASP A 1 199 ? 17.184 7.235 -29.224 1.00 92.00 199 ASP A N 1
ATOM 1559 C CA . ASP A 1 199 ? 18.395 6.414 -29.291 1.00 92.00 199 ASP A CA 1
ATOM 1560 C C . ASP A 1 199 ? 18.237 5.040 -28.600 1.00 92.00 199 ASP A C 1
ATOM 1562 O O . ASP A 1 199 ? 19.162 4.230 -28.628 1.00 92.00 199 ASP A O 1
ATOM 1566 N N . GLY A 1 200 ? 17.070 4.750 -28.004 1.00 88.56 200 GLY A N 1
ATOM 1567 C CA . GLY A 1 200 ? 16.763 3.475 -27.338 1.00 88.56 200 GLY A CA 1
ATOM 1568 C C . GLY A 1 200 ? 17.211 3.378 -25.875 1.00 88.56 200 GLY A C 1
ATOM 1569 O O . GLY A 1 200 ? 17.070 2.322 -25.262 1.00 88.56 200 GLY A O 1
ATOM 1570 N N . GLU A 1 201 ? 17.727 4.466 -25.300 1.00 92.50 201 GLU A N 1
ATOM 1571 C CA . GLU A 1 201 ? 18.115 4.548 -23.886 1.00 92.50 201 GLU A CA 1
ATOM 1572 C C . GLU A 1 201 ? 16.892 4.793 -22.992 1.00 92.50 201 GLU A C 1
ATOM 1574 O O . GLU A 1 201 ? 15.915 5.405 -23.425 1.00 92.50 201 GLU A O 1
ATOM 1579 N N . ILE A 1 202 ? 16.941 4.375 -21.724 1.00 92.88 202 ILE A N 1
ATOM 1580 C CA . ILE A 1 202 ? 15.875 4.684 -20.756 1.00 92.88 202 ILE A CA 1
ATOM 1581 C C . ILE A 1 202 ? 15.782 6.205 -20.573 1.00 92.88 202 ILE A C 1
ATOM 1583 O O . ILE A 1 202 ? 16.792 6.881 -20.382 1.00 92.88 202 ILE A O 1
ATOM 1587 N N . TRP A 1 203 ? 14.565 6.752 -20.604 1.00 90.94 203 TRP A N 1
ATOM 1588 C CA . TRP A 1 203 ? 14.328 8.165 -20.324 1.00 90.94 203 TRP A CA 1
ATOM 1589 C C . TRP A 1 203 ? 14.516 8.461 -18.828 1.00 90.94 203 TRP A C 1
ATOM 1591 O O . TRP A 1 203 ? 13.817 7.887 -17.990 1.00 90.94 203 TRP A O 1
ATOM 1601 N N . THR A 1 204 ? 15.455 9.357 -18.508 1.00 84.44 204 THR A N 1
ATOM 1602 C CA . THR A 1 204 ? 15.830 9.762 -17.138 1.00 84.44 204 THR A CA 1
ATOM 1603 C C . THR A 1 204 ? 15.595 11.240 -16.882 1.00 84.44 204 THR A C 1
ATOM 1605 O O . THR A 1 204 ? 15.945 12.036 -17.786 1.00 84.44 204 THR A O 1
#

Organism: NCBI:txid136093

Foldseek 3Di:
DDDDDDDDDDDDDDDDDDPDPPPPPPPPPPDDDDPDDDDPDDPVVVVVLVVCVVVVNNDPDPPDDPDPDDPDDDDPDDPPVVDDCLVFDFDDDPVDAAEDEDELVQVLDPVSVVVVLVPCLVDPHAEYEYECADLQGARAAPDDDPDPVNVVRYPHSDHVSVVSVSSSVSSHHYDYDHDDQSHNPCCVVPVVVADADPVSHHDD

Radius of gyration: 31.33 Å; chains: 1; bounding box: 94×63×75 Å

Secondary structure (DSSP, 8-state):
------------------------------PPPPP----SS-HHHHHHHHHHHHTT---SSTT-----S-SS---SS--GGG----S------TT---EEEE-HHHHHSHHHHHHHHHHHHHSS--EEEEEEE-SSS-EEE----S-HHHHHTEEEEE-HHHHHHHHHHTT-EEEEEE--S--HHHHHH-GGGS-B-TTSPBP-

pLDDT: mean 83.4, std 18.92, range [33.44, 98.5]